Protein AF-A0A9P9M0X3-F1 (afdb_monomer_lite)

Secondary structure (DSSP, 8-state):
--EEEE-TT-SS-HHHHHHHHHTS-HHHHTT--EEEEE-SSSEEEEETTEEEEESS---HHHHHHHHHHHHHHHTTSS-GGGSHHHHHHHHH-S--SSTTGGG-HHHHHHHHHHHHHHHHHSTTTTHHHHGGGGGGGHHHHHHHHHHHGGGTSSS-----EEPPPP----S-S-S--PPPPPPSS-TTSTTEE--S-----S----S-----HHHHHHHHHHHHHHHHHHHHHHHHHHHHHTT-

Structure (mmCIF, N/CA/C/O backbone):
data_AF-A0A9P9M0X3-F1
#
_entry.id   AF-A0A9P9M0X3-F1
#
loop_
_atom_site.group_PDB
_atom_site.id
_atom_site.type_symbol
_atom_site.label_atom_id
_atom_site.label_alt_id
_atom_site.label_comp_id
_atom_site.label_asym_id
_atom_site.label_entity_id
_atom_site.label_seq_id
_atom_site.pdbx_PDB_ins_code
_atom_site.Cartn_x
_atom_site.Cartn_y
_atom_site.Cartn_z
_atom_site.occupancy
_atom_site.B_iso_or_equiv
_atom_site.auth_seq_id
_atom_site.auth_comp_id
_atom_site.auth_asym_id
_atom_site.auth_atom_id
_atom_site.pdbx_PDB_model_num
ATOM 1 N N . PRO A 1 1 ? 17.448 0.201 -6.765 1.00 71.88 1 PRO A N 1
ATOM 2 C CA . PRO A 1 1 ? 16.642 1.143 -7.593 1.00 71.88 1 PRO A CA 1
ATOM 3 C C . PRO A 1 1 ? 15.335 0.453 -8.015 1.00 71.88 1 PRO A C 1
ATOM 5 O O . PRO A 1 1 ? 15.366 -0.763 -8.170 1.00 71.88 1 PRO A O 1
ATOM 8 N N . TRP A 1 2 ? 14.209 1.174 -8.145 1.00 84.94 2 TRP A N 1
ATOM 9 C CA . TRP A 1 2 ? 12.942 0.615 -8.661 1.00 84.94 2 TRP A CA 1
ATOM 10 C C . TRP A 1 2 ? 12.775 0.880 -10.149 1.00 84.94 2 TRP A C 1
ATOM 12 O O . TRP A 1 2 ? 13.168 1.935 -10.646 1.00 84.94 2 TRP A O 1
ATOM 22 N N . SER A 1 3 ? 12.162 -0.087 -10.821 1.00 85.25 3 SER A N 1
ATOM 23 C CA . SER A 1 3 ? 11.886 -0.045 -12.247 1.00 85.25 3 SER A CA 1
ATOM 24 C C . SER A 1 3 ? 10.446 0.420 -12.473 1.00 85.25 3 SER A C 1
ATOM 26 O O . SER A 1 3 ? 9.491 -0.139 -11.935 1.00 85.25 3 SER A O 1
ATOM 28 N N . PHE A 1 4 ? 10.303 1.483 -13.264 1.00 85.56 4 PHE A N 1
ATOM 29 C CA . PHE A 1 4 ? 9.017 2.069 -13.630 1.00 85.56 4 PHE A CA 1
ATOM 30 C C . PHE A 1 4 ? 8.804 1.916 -15.131 1.00 85.56 4 PHE A C 1
ATOM 32 O O . PHE A 1 4 ? 9.678 2.273 -15.924 1.00 85.56 4 PHE A O 1
ATOM 39 N N . CYS A 1 5 ? 7.629 1.437 -15.527 1.00 86.94 5 CYS A N 1
ATOM 40 C CA . CYS A 1 5 ? 7.235 1.341 -16.927 1.00 86.94 5 CYS A CA 1
ATOM 41 C C . CYS A 1 5 ? 6.053 2.268 -17.184 1.00 86.94 5 CYS A C 1
ATOM 43 O O . CYS A 1 5 ? 4.984 2.108 -16.609 1.00 86.94 5 CYS A O 1
ATOM 45 N N . ARG A 1 6 ? 6.214 3.235 -18.084 1.00 85.00 6 ARG A N 1
ATOM 46 C CA . ARG A 1 6 ? 5.123 4.134 -18.456 1.00 85.00 6 ARG A CA 1
ATOM 47 C C . ARG A 1 6 ? 4.848 4.019 -19.943 1.00 85.00 6 ARG A C 1
ATOM 49 O O . ARG A 1 6 ? 5.700 4.353 -20.766 1.00 85.00 6 ARG A O 1
ATOM 56 N N . HIS A 1 7 ? 3.637 3.609 -20.295 1.00 85.44 7 HIS A N 1
ATOM 57 C CA . HIS A 1 7 ? 3.171 3.715 -21.667 1.00 85.44 7 HIS A CA 1
ATOM 58 C C . HIS A 1 7 ? 3.102 5.193 -22.075 1.00 85.44 7 HIS A C 1
ATOM 60 O O . HIS A 1 7 ? 2.639 6.038 -21.311 1.00 85.44 7 HIS A O 1
ATOM 66 N N . ARG A 1 8 ? 3.514 5.524 -23.305 1.00 81.06 8 ARG A N 1
ATOM 67 C CA . ARG A 1 8 ? 3.570 6.917 -23.796 1.00 81.06 8 ARG A CA 1
ATOM 68 C C . ARG A 1 8 ? 2.261 7.699 -23.600 1.00 81.06 8 ARG A C 1
ATOM 70 O O . ARG A 1 8 ? 2.307 8.868 -23.227 1.00 81.06 8 ARG A O 1
ATOM 77 N N . ASN A 1 9 ? 1.128 7.013 -23.770 1.00 82.31 9 ASN A N 1
ATOM 78 C CA . ASN A 1 9 ? -0.229 7.558 -23.649 1.00 82.31 9 ASN A CA 1
ATOM 79 C C . ASN A 1 9 ? -0.850 7.375 -22.250 1.00 82.31 9 ASN A C 1
ATOM 81 O O . ASN A 1 9 ? -2.043 7.607 -22.094 1.00 82.31 9 ASN A O 1
ATOM 85 N N . ALA A 1 10 ? -0.105 6.894 -21.251 1.00 83.94 10 ALA A N 1
ATOM 86 C CA . ALA A 1 10 ? -0.636 6.781 -19.896 1.00 83.94 10 ALA A CA 1
ATOM 87 C C . ALA A 1 10 ? -0.957 8.185 -19.339 1.00 83.94 10 ALA A C 1
ATOM 89 O O . ALA A 1 10 ? -0.083 9.058 -19.412 1.00 83.94 10 ALA A O 1
ATOM 90 N N . PRO A 1 11 ? -2.159 8.416 -18.777 1.00 86.69 11 PRO A N 1
ATOM 91 C CA . PRO A 1 11 ? -2.526 9.721 -18.222 1.00 86.69 11 PRO A CA 1
ATOM 92 C C . PRO A 1 11 ? -1.639 10.154 -17.050 1.00 86.69 11 PRO A C 1
ATOM 94 O O . PRO A 1 11 ? -1.294 11.326 -16.932 1.00 86.69 11 PRO A O 1
ATOM 97 N N . ILE A 1 12 ? -1.209 9.205 -16.213 1.00 83.75 12 ILE A N 1
ATOM 98 C CA . ILE A 1 12 ? -0.293 9.476 -15.100 1.00 83.75 12 ILE A CA 1
ATOM 99 C C . ILE A 1 12 ? 1.100 9.788 -15.660 1.00 83.75 12 ILE A C 1
ATOM 101 O O . ILE A 1 12 ? 1.655 9.033 -16.466 1.00 83.75 12 ILE A O 1
ATOM 105 N N . SER A 1 13 ? 1.681 10.913 -15.240 1.00 83.12 13 SER A N 1
ATOM 106 C CA . SER A 1 13 ? 3.019 11.329 -15.665 1.00 83.12 13 SER A CA 1
ATOM 107 C C . SER A 1 13 ? 4.117 10.517 -14.965 1.00 83.12 13 SER A C 1
ATOM 109 O O . SER A 1 13 ? 3.923 10.013 -13.861 1.00 83.12 13 SER A O 1
ATOM 111 N N . GLN A 1 14 ? 5.308 10.434 -15.568 1.00 81.19 14 GLN A N 1
ATOM 112 C CA . GLN A 1 14 ? 6.465 9.813 -14.911 1.00 81.19 14 GLN A CA 1
ATOM 113 C C . GLN A 1 14 ? 6.797 10.506 -13.580 1.00 81.19 14 GLN A C 1
ATOM 115 O O . GLN A 1 14 ? 7.113 9.832 -12.606 1.00 81.19 14 GLN A O 1
ATOM 120 N N . ALA A 1 15 ? 6.698 11.839 -13.530 1.00 82.56 15 ALA A N 1
ATOM 121 C CA . ALA A 1 15 ? 6.963 12.599 -12.314 1.00 82.56 15 ALA A CA 1
ATOM 122 C C . ALA A 1 15 ? 5.962 12.238 -11.206 1.00 82.56 15 ALA A C 1
ATOM 124 O O . ALA A 1 15 ? 6.368 12.005 -10.076 1.00 82.56 15 ALA A O 1
ATOM 125 N N . SER A 1 16 ? 4.679 12.098 -11.553 1.00 84.19 16 SER A N 1
ATOM 126 C CA . SER A 1 16 ? 3.630 11.667 -10.624 1.00 84.19 16 SER A CA 1
ATOM 127 C C . SER A 1 16 ? 3.873 10.248 -10.113 1.00 84.19 16 SER A C 1
ATOM 129 O O . SER A 1 16 ? 3.756 10.016 -8.919 1.00 84.19 16 SER A O 1
ATOM 131 N N . MET A 1 17 ? 4.262 9.303 -10.979 1.00 85.69 17 MET A N 1
ATOM 132 C CA . MET A 1 17 ? 4.601 7.942 -10.536 1.00 85.69 17 MET A CA 1
ATOM 133 C C . MET A 1 17 ? 5.760 7.947 -9.530 1.00 85.69 17 MET A C 1
ATOM 135 O O . MET A 1 17 ? 5.699 7.243 -8.527 1.00 85.69 17 MET A O 1
ATOM 139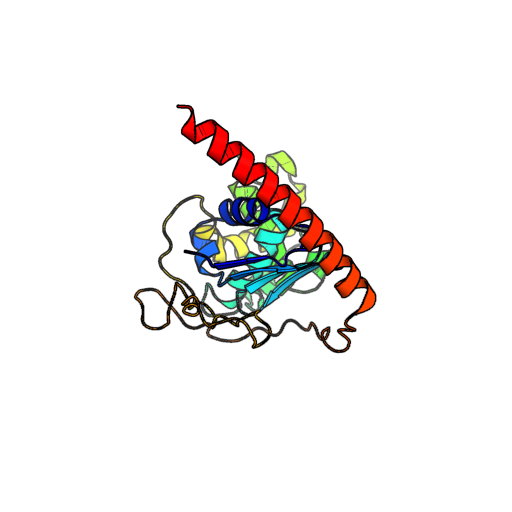 N N . ILE A 1 18 ? 6.803 8.744 -9.794 1.00 83.88 18 ILE A N 1
ATOM 140 C CA . ILE A 1 18 ? 7.971 8.865 -8.912 1.00 83.88 18 ILE A CA 1
ATOM 141 C C . ILE A 1 18 ? 7.596 9.540 -7.591 1.00 83.88 18 ILE A C 1
ATOM 143 O O . ILE A 1 18 ? 8.027 9.066 -6.547 1.00 83.88 18 ILE A O 1
ATOM 147 N N . ASP A 1 19 ? 6.811 10.618 -7.622 1.00 85.75 19 ASP A N 1
ATOM 148 C CA . ASP A 1 19 ? 6.385 11.348 -6.422 1.00 85.75 19 ASP A CA 1
ATOM 149 C C . ASP A 1 19 ? 5.487 10.482 -5.531 1.00 85.75 19 ASP A C 1
ATOM 151 O O . ASP A 1 19 ? 5.777 10.298 -4.351 1.00 85.75 19 ASP A O 1
ATOM 155 N N . LEU A 1 20 ? 4.445 9.875 -6.103 1.00 87.06 20 LEU A N 1
ATOM 156 C CA . LEU A 1 20 ? 3.488 9.052 -5.361 1.00 87.06 20 LEU A CA 1
ATOM 157 C C . LEU A 1 20 ? 4.155 7.820 -4.756 1.00 87.06 20 LEU A C 1
ATOM 159 O O . LEU A 1 20 ? 4.039 7.586 -3.557 1.00 87.06 20 LEU A O 1
ATOM 163 N N . PHE A 1 21 ? 4.927 7.078 -5.554 1.00 89.88 21 PHE A N 1
ATOM 164 C CA . PHE A 1 21 ? 5.698 5.960 -5.025 1.00 89.88 21 PHE A CA 1
ATOM 165 C C . PHE A 1 21 ? 6.772 6.442 -4.043 1.00 89.88 21 PHE A C 1
ATOM 167 O O . PHE A 1 21 ? 7.061 5.780 -3.058 1.00 89.88 21 PHE A O 1
ATOM 174 N N . GLY A 1 22 ? 7.369 7.609 -4.279 1.00 88.38 22 GLY A N 1
ATOM 175 C CA . GLY A 1 22 ? 8.385 8.217 -3.423 1.00 88.38 22 GLY A CA 1
ATOM 176 C C . GLY A 1 22 ? 7.910 8.495 -1.998 1.00 88.38 22 GLY A C 1
ATOM 177 O O . GLY A 1 22 ? 8.714 8.374 -1.072 1.00 88.38 22 GLY A O 1
ATOM 178 N N . ARG A 1 23 ? 6.621 8.817 -1.841 1.00 87.94 23 ARG A N 1
ATOM 179 C CA . ARG A 1 23 ? 5.951 9.096 -0.560 1.00 87.94 23 ARG A CA 1
ATOM 180 C C . ARG A 1 23 ? 5.625 7.844 0.253 1.00 87.94 23 ARG A C 1
ATOM 182 O O . ARG A 1 23 ? 5.368 7.965 1.444 1.00 87.94 23 ARG A O 1
ATOM 189 N N . MET A 1 24 ? 5.666 6.666 -0.365 1.00 89.56 24 MET A N 1
ATOM 190 C CA . MET A 1 24 ? 5.447 5.400 0.330 1.00 89.56 24 MET A CA 1
ATOM 191 C C . MET A 1 24 ? 6.601 5.093 1.304 1.00 89.56 24 MET A C 1
ATOM 193 O O . MET A 1 24 ? 7.773 5.336 0.965 1.00 89.56 24 MET A O 1
ATOM 197 N N . PRO A 1 25 ? 6.322 4.494 2.475 1.00 92.31 25 PRO A N 1
ATOM 198 C CA . PRO A 1 25 ? 7.355 4.048 3.407 1.00 92.31 25 PRO A CA 1
ATOM 199 C C . PRO A 1 25 ? 8.410 3.160 2.726 1.00 92.31 25 PRO A C 1
ATOM 201 O O . PRO A 1 25 ? 8.103 2.310 1.885 1.00 92.31 25 PRO A O 1
ATOM 204 N N . VAL A 1 26 ? 9.697 3.359 3.043 1.00 91.31 26 VAL A N 1
ATOM 205 C CA . VAL A 1 26 ? 10.804 2.619 2.391 1.00 91.31 26 VAL A CA 1
ATOM 206 C C . VAL A 1 26 ? 10.661 1.110 2.611 1.00 91.31 26 VAL A C 1
ATOM 208 O O . VAL A 1 26 ? 10.918 0.322 1.695 1.00 91.31 26 VAL A O 1
ATOM 211 N N . HIS A 1 27 ? 10.225 0.719 3.809 1.00 93.06 27 HIS A N 1
ATOM 212 C CA . HIS A 1 27 ? 10.059 -0.675 4.208 1.00 93.06 27 HIS A CA 1
ATOM 213 C C . HIS A 1 27 ? 8.869 -1.369 3.539 1.00 93.06 27 HIS A C 1
ATOM 215 O O . HIS A 1 27 ? 8.871 -2.597 3.443 1.00 93.06 27 HIS A O 1
ATOM 221 N N . GLU A 1 28 ? 7.906 -0.620 3.004 1.00 94.25 28 GLU A N 1
ATOM 222 C CA . GLU A 1 28 ? 6.833 -1.186 2.187 1.00 94.25 28 GLU A CA 1
ATOM 223 C C . GLU A 1 28 ? 7.252 -1.319 0.724 1.00 94.25 28 GLU A C 1
ATOM 225 O O . GLU A 1 28 ? 7.069 -2.364 0.098 1.00 94.25 28 GLU A O 1
ATOM 230 N N . ARG A 1 29 ? 7.932 -0.303 0.182 1.00 93.06 29 ARG A N 1
ATOM 231 C CA . ARG A 1 29 ? 8.361 -0.282 -1.227 1.00 93.06 29 ARG A CA 1
ATOM 232 C C . ARG A 1 29 ? 9.236 -1.461 -1.643 1.00 93.06 29 ARG A C 1
ATOM 234 O O . ARG A 1 29 ? 9.259 -1.828 -2.816 1.00 93.06 29 ARG A O 1
ATOM 241 N N . GLN A 1 30 ? 9.994 -2.046 -0.721 1.00 93.25 30 GLN A N 1
ATOM 242 C CA . GLN A 1 30 ? 10.834 -3.226 -0.984 1.00 93.25 30 GLN A CA 1
ATOM 243 C C . GLN A 1 30 ? 10.045 -4.504 -1.327 1.00 93.25 30 GLN A C 1
ATOM 245 O O . GLN A 1 30 ? 10.633 -5.483 -1.804 1.00 93.25 30 GLN A O 1
ATOM 250 N N . TRP A 1 31 ? 8.731 -4.488 -1.106 1.00 94.31 31 TRP A N 1
ATOM 251 C CA . TRP A 1 31 ? 7.803 -5.546 -1.499 1.00 94.31 31 TRP A CA 1
ATOM 252 C C . TRP A 1 31 ? 7.200 -5.322 -2.885 1.00 94.31 31 TRP A C 1
ATOM 254 O O . TRP A 1 31 ? 6.469 -6.183 -3.359 1.00 94.31 31 TRP A O 1
ATOM 264 N N . ILE A 1 32 ? 7.561 -4.230 -3.566 1.00 94.75 32 ILE A N 1
ATOM 265 C CA . ILE A 1 32 ? 7.141 -3.924 -4.935 1.00 94.75 32 ILE A CA 1
ATOM 266 C C . ILE A 1 32 ? 8.289 -4.184 -5.908 1.00 94.75 32 ILE A C 1
ATOM 268 O O . ILE A 1 32 ? 9.417 -3.713 -5.721 1.00 94.75 32 ILE A O 1
ATOM 272 N N . GLN A 1 33 ? 7.995 -4.950 -6.957 1.00 92.81 33 GLN A N 1
ATOM 273 C CA . GLN A 1 33 ? 8.924 -5.258 -8.038 1.00 92.81 33 GLN A CA 1
ATOM 274 C C . GLN A 1 33 ? 8.953 -4.090 -9.028 1.00 92.81 33 GLN A C 1
ATOM 276 O O . GLN A 1 33 ? 9.992 -3.450 -9.199 1.00 92.81 33 GLN A O 1
ATOM 281 N N . HIS A 1 34 ? 7.791 -3.773 -9.607 1.00 90.44 34 HIS A N 1
ATOM 282 C CA . HIS A 1 34 ? 7.633 -2.763 -10.652 1.00 90.44 34 HIS A CA 1
ATOM 283 C C . HIS A 1 34 ? 6.382 -1.920 -10.442 1.00 90.44 34 HIS A C 1
ATOM 285 O O . HIS A 1 34 ? 5.399 -2.378 -9.863 1.00 90.44 34 HIS A O 1
ATOM 291 N N . VAL A 1 35 ? 6.402 -0.709 -10.996 1.00 92.62 35 VAL A N 1
ATOM 292 C CA . VAL A 1 35 ? 5.206 0.130 -11.131 1.00 92.62 35 VAL A CA 1
ATOM 293 C C . VAL A 1 35 ? 4.985 0.443 -12.604 1.00 92.62 35 VAL A C 1
ATOM 295 O O . VAL A 1 35 ? 5.879 0.954 -13.286 1.00 92.62 35 VAL A O 1
ATOM 298 N N . ILE A 1 36 ? 3.792 0.140 -13.101 1.00 91.94 36 ILE A N 1
ATOM 299 C CA . ILE A 1 36 ? 3.421 0.262 -14.506 1.00 91.94 36 ILE A CA 1
ATOM 300 C C . ILE A 1 36 ? 2.255 1.241 -14.646 1.00 91.94 36 ILE A C 1
ATOM 302 O O . ILE A 1 36 ? 1.304 1.183 -13.880 1.00 91.94 36 ILE A O 1
ATOM 306 N N . ALA A 1 37 ? 2.301 2.127 -15.640 1.00 89.44 37 ALA A N 1
ATOM 307 C CA . ALA A 1 37 ? 1.169 2.970 -16.016 1.00 89.44 37 ALA A CA 1
ATOM 308 C C . ALA A 1 37 ? 0.802 2.774 -17.492 1.00 89.44 37 ALA A C 1
ATOM 310 O O . ALA A 1 37 ? 1.659 2.892 -18.377 1.00 89.44 37 ALA A O 1
ATOM 311 N N . ILE A 1 38 ? -0.478 2.516 -17.763 1.00 89.56 38 ILE A N 1
ATOM 312 C CA . ILE A 1 38 ? -1.041 2.244 -19.092 1.00 89.56 38 ILE A CA 1
ATOM 313 C C . ILE A 1 38 ? -2.311 3.077 -19.360 1.00 89.56 38 ILE A C 1
ATOM 315 O O . ILE A 1 38 ? -2.996 3.501 -18.428 1.00 89.56 38 ILE A O 1
ATOM 319 N N . PRO A 1 39 ? -2.650 3.364 -20.632 1.00 87.12 39 PRO A N 1
ATOM 320 C CA . PRO A 1 39 ? -3.913 4.015 -20.973 1.00 87.12 39 PRO A CA 1
ATOM 321 C C . PRO A 1 39 ? -5.111 3.073 -20.775 1.00 87.12 39 PRO A C 1
ATOM 323 O O . PRO A 1 39 ? -4.989 1.853 -20.895 1.00 87.12 39 PRO A O 1
ATOM 326 N N . GLY A 1 40 ? -6.290 3.651 -20.548 1.00 87.69 40 GLY A N 1
ATOM 327 C CA . GLY A 1 40 ? -7.562 2.933 -20.516 1.00 87.69 40 GLY A CA 1
ATOM 328 C C . GLY A 1 40 ? -8.526 3.482 -19.470 1.00 87.69 40 GLY A C 1
ATOM 329 O O . GLY A 1 40 ? -8.322 4.585 -18.968 1.00 87.69 40 GLY A O 1
ATOM 330 N N . ALA A 1 41 ? -9.575 2.712 -19.166 1.00 88.12 41 ALA A N 1
ATOM 331 C CA . ALA A 1 41 ? -10.505 3.053 -18.095 1.00 88.12 41 ALA A CA 1
ATOM 332 C C . ALA A 1 41 ? -9.801 3.031 -16.733 1.00 88.12 41 ALA A C 1
ATOM 334 O O . ALA A 1 41 ? -8.847 2.280 -16.537 1.00 88.12 41 ALA A O 1
ATOM 335 N N . ASN A 1 42 ? -10.301 3.867 -15.831 1.00 90.25 42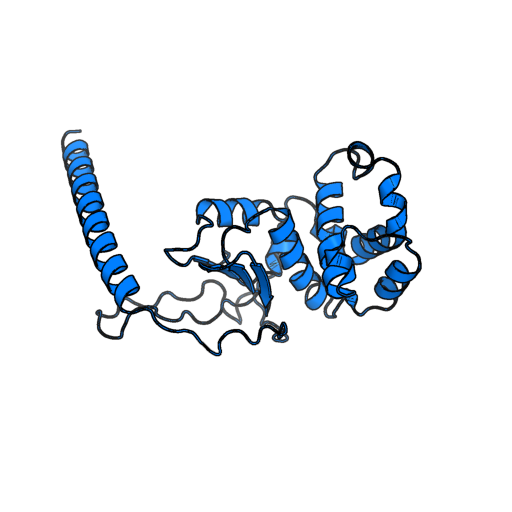 ASN A N 1
ATOM 336 C CA . ASN A 1 42 ? -9.761 4.074 -14.498 1.00 90.25 42 ASN A CA 1
ATOM 337 C C . ASN A 1 42 ? -9.822 2.784 -13.669 1.00 90.25 42 ASN A C 1
ATOM 339 O O . ASN A 1 42 ? -10.904 2.378 -13.256 1.00 90.25 42 ASN A O 1
ATOM 343 N N . SER A 1 43 ? -8.668 2.159 -13.441 1.00 90.19 43 SER A N 1
ATOM 344 C CA . SER A 1 43 ? -8.514 0.997 -12.561 1.00 90.19 43 SER A CA 1
ATOM 345 C C . SER A 1 43 ? -7.056 0.835 -12.132 1.00 90.19 43 SER A C 1
ATOM 347 O O . SER A 1 43 ? -6.140 1.210 -12.868 1.00 90.19 43 SER A O 1
ATOM 349 N N . ALA A 1 44 ? -6.829 0.261 -10.961 1.00 91.75 44 ALA A N 1
ATOM 350 C CA . ALA A 1 44 ? -5.516 -0.187 -10.524 1.00 91.75 44 ALA A CA 1
ATOM 351 C C . ALA A 1 44 ? -5.615 -1.640 -10.059 1.00 91.75 44 ALA A C 1
ATOM 353 O O . ALA A 1 44 ? -6.716 -2.121 -9.801 1.00 91.75 44 ALA A O 1
ATOM 354 N N . TYR A 1 45 ? -4.488 -2.342 -10.094 1.00 91.62 45 TYR A N 1
ATOM 355 C CA . TYR A 1 45 ? -4.369 -3.677 -9.527 1.00 91.62 45 TYR A CA 1
ATOM 356 C C . TYR A 1 45 ? -2.906 -4.001 -9.221 1.00 91.62 45 TYR A C 1
ATOM 358 O O . TYR A 1 45 ? -1.975 -3.456 -9.835 1.00 91.62 45 TYR A O 1
ATOM 366 N N . MET A 1 46 ? -2.713 -4.965 -8.328 1.00 92.62 46 MET A N 1
ATOM 367 C CA . MET A 1 46 ? -1.428 -5.570 -8.016 1.00 92.62 46 MET A CA 1
ATOM 368 C C . MET A 1 46 ? -1.430 -7.029 -8.469 1.00 92.62 46 MET A C 1
ATOM 370 O O . MET A 1 46 ? -2.268 -7.824 -8.055 1.00 92.62 46 MET A O 1
ATOM 374 N N . GLY A 1 47 ? -0.462 -7.399 -9.307 1.00 87.25 47 GLY A N 1
ATOM 375 C CA . GLY A 1 47 ? -0.213 -8.789 -9.686 1.00 87.25 47 GLY A CA 1
ATOM 376 C C . GLY A 1 47 ? 1.267 -9.116 -9.559 1.00 87.25 47 GLY A C 1
ATOM 377 O O . GLY A 1 47 ? 2.101 -8.400 -10.104 1.00 87.25 47 GLY A O 1
ATOM 378 N N . SER A 1 48 ? 1.619 -10.186 -8.846 1.00 87.56 48 SER A N 1
ATOM 379 C CA . SER A 1 48 ? 3.018 -10.625 -8.680 1.00 87.56 48 SER A CA 1
ATOM 380 C C . SER A 1 48 ? 3.964 -9.508 -8.204 1.00 87.56 48 SER A C 1
ATOM 382 O O . SER A 1 48 ? 5.036 -9.311 -8.771 1.00 87.56 48 SER A O 1
ATOM 384 N N . ALA A 1 49 ? 3.559 -8.733 -7.192 1.00 91.69 49 ALA A N 1
ATOM 385 C CA . ALA A 1 49 ? 4.288 -7.555 -6.697 1.00 91.69 49 ALA A CA 1
ATOM 386 C C . ALA A 1 49 ? 4.510 -6.434 -7.739 1.00 91.69 49 ALA A C 1
ATOM 388 O O . ALA A 1 49 ? 5.332 -5.538 -7.527 1.00 91.69 49 ALA A O 1
ATOM 389 N N . ILE A 1 50 ? 3.792 -6.460 -8.861 1.00 92.19 50 ILE A N 1
ATOM 390 C CA . ILE A 1 50 ? 3.766 -5.401 -9.867 1.00 92.19 50 ILE A CA 1
ATOM 391 C C . ILE A 1 50 ? 2.482 -4.611 -9.676 1.00 92.19 50 ILE A C 1
ATOM 393 O O . ILE A 1 50 ? 1.392 -5.167 -9.790 1.00 92.19 50 ILE A O 1
ATOM 397 N N . ILE A 1 51 ? 2.614 -3.310 -9.444 1.00 94.19 51 ILE A N 1
ATOM 398 C CA . ILE A 1 51 ? 1.467 -2.404 -9.406 1.00 94.19 51 ILE A CA 1
ATOM 399 C C . ILE A 1 51 ? 1.216 -1.888 -10.817 1.00 94.19 51 ILE A C 1
ATOM 401 O O . ILE A 1 51 ? 2.133 -1.370 -11.463 1.00 94.19 51 ILE A O 1
ATOM 405 N N . VAL A 1 52 ? -0.021 -1.986 -11.290 1.00 93.12 52 VAL A N 1
ATOM 406 C CA . VAL A 1 52 ? -0.439 -1.475 -12.594 1.00 93.12 52 VAL A CA 1
ATOM 407 C C . VAL A 1 52 ? -1.534 -0.437 -12.410 1.00 93.12 52 VAL A C 1
ATOM 409 O O . VAL A 1 52 ? -2.599 -0.720 -11.882 1.00 93.12 52 VAL A O 1
ATOM 412 N N . PHE A 1 53 ? -1.289 0.764 -12.922 1.00 92.38 53 PHE A N 1
ATOM 413 C CA . PHE A 1 53 ? -2.275 1.829 -13.022 1.00 92.38 53 PHE A CA 1
ATOM 414 C C . PHE A 1 53 ? -2.786 1.945 -14.451 1.00 92.38 53 PHE A C 1
ATOM 416 O O . PHE A 1 53 ? -2.006 2.107 -15.398 1.00 92.38 53 PHE A O 1
ATOM 423 N N . ARG A 1 54 ? -4.105 1.942 -14.609 1.00 91.62 54 ARG A N 1
ATOM 424 C CA . ARG A 1 54 ? -4.794 2.172 -15.873 1.00 91.62 54 ARG A CA 1
ATOM 425 C C . ARG A 1 54 ? -5.647 3.431 -15.779 1.00 91.62 54 ARG A C 1
ATOM 427 O O . ARG A 1 54 ? -6.403 3.628 -14.833 1.00 91.62 54 ARG A O 1
ATOM 434 N N . GLY A 1 55 ? -5.513 4.308 -16.769 1.00 88.94 55 GLY A N 1
ATOM 435 C CA . GLY A 1 55 ? -6.230 5.584 -16.761 1.00 88.94 55 GLY A CA 1
ATOM 436 C C . GLY A 1 55 ? -5.639 6.590 -15.765 1.00 88.94 55 GLY A C 1
ATOM 437 O O . GLY A 1 55 ? -4.422 6.654 -15.586 1.00 88.94 55 GLY A O 1
ATOM 438 N N . SER A 1 56 ? -6.489 7.418 -15.157 1.00 87.19 56 SER A N 1
ATOM 439 C CA . SER A 1 56 ? -6.104 8.538 -14.283 1.00 87.19 56 SER A CA 1
ATOM 440 C C . SER A 1 56 ? -6.425 8.266 -12.807 1.00 87.19 56 SER A C 1
ATOM 442 O O . SER A 1 56 ? -7.151 9.028 -12.175 1.00 87.19 56 SER A O 1
ATOM 444 N N . VAL A 1 57 ? -5.877 7.178 -12.257 1.00 83.94 57 VAL A N 1
ATOM 445 C CA . VAL A 1 57 ? -6.149 6.695 -10.881 1.00 83.94 57 VAL A CA 1
ATOM 446 C C . VAL A 1 57 ? -4.942 6.767 -9.937 1.00 83.94 57 VAL A C 1
ATOM 448 O O . VAL A 1 57 ? -4.916 6.134 -8.890 1.00 83.94 57 VAL A O 1
ATOM 451 N N . GLY A 1 58 ? -3.915 7.538 -10.299 1.00 77.88 58 GLY A N 1
ATOM 452 C CA . GLY A 1 58 ? -2.702 7.687 -9.494 1.00 77.88 58 GLY A CA 1
ATOM 453 C C . GLY A 1 58 ? -2.899 8.640 -8.319 1.00 77.88 58 GLY A C 1
ATOM 454 O O . GLY A 1 58 ? -2.509 9.801 -8.416 1.00 77.88 58 GLY A O 1
ATOM 455 N N . THR A 1 59 ? -3.476 8.163 -7.219 1.00 87.69 59 THR A N 1
ATOM 456 C CA . THR A 1 59 ? -3.531 8.884 -5.935 1.00 87.69 59 THR A CA 1
ATOM 457 C C . THR A 1 59 ? -2.668 8.175 -4.885 1.00 87.69 59 THR A C 1
ATOM 459 O O . THR A 1 59 ? -2.381 6.985 -5.040 1.00 87.69 59 THR A O 1
ATOM 462 N N . PRO A 1 60 ? -2.259 8.856 -3.794 1.00 88.62 60 PRO A N 1
ATOM 463 C CA . PRO A 1 60 ? -1.540 8.200 -2.700 1.00 88.62 60 PRO A CA 1
ATOM 464 C C . PRO A 1 60 ? -2.318 7.026 -2.092 1.00 88.62 60 PRO A C 1
ATOM 466 O O . PRO A 1 60 ? -1.724 5.995 -1.803 1.00 88.62 60 PRO A O 1
ATOM 469 N N . SER A 1 61 ? -3.644 7.156 -1.956 1.00 92.38 61 SER A N 1
ATOM 470 C CA . SER A 1 61 ? -4.498 6.096 -1.411 1.00 92.38 61 SER A CA 1
ATOM 471 C C . SER A 1 61 ? -4.508 4.849 -2.289 1.00 92.38 61 SER A C 1
ATOM 473 O O . SER A 1 61 ? -4.324 3.758 -1.769 1.00 92.38 61 SER A O 1
ATOM 475 N N . VAL A 1 62 ? -4.636 4.994 -3.613 1.00 93.50 62 VAL A N 1
ATOM 476 C CA . VAL A 1 62 ? -4.596 3.842 -4.527 1.00 93.50 62 VAL A CA 1
ATOM 477 C C . VAL A 1 62 ? -3.203 3.207 -4.515 1.00 93.50 62 VAL A C 1
ATOM 479 O O . VAL A 1 62 ? -3.086 1.993 -4.460 1.00 93.50 62 VAL A O 1
ATOM 482 N N . PHE A 1 63 ? -2.124 3.997 -4.476 1.00 92.56 63 PHE A N 1
ATOM 483 C CA . PHE A 1 63 ? -0.773 3.442 -4.318 1.00 92.56 63 PHE A CA 1
ATOM 484 C C . PHE A 1 63 ? -0.614 2.620 -3.035 1.00 92.56 63 PHE A C 1
ATOM 486 O O . PHE A 1 63 ? -0.024 1.537 -3.080 1.00 92.56 63 PHE A O 1
ATOM 493 N N . GLN A 1 64 ? -1.132 3.122 -1.912 1.00 95.38 64 GLN A N 1
ATOM 494 C CA . GLN A 1 64 ? -1.095 2.396 -0.647 1.00 95.38 64 GLN A CA 1
ATOM 495 C C . GLN A 1 64 ? -1.953 1.138 -0.692 1.00 95.38 64 GLN A C 1
ATOM 497 O O . GLN A 1 64 ? -1.497 0.103 -0.225 1.00 95.38 64 GLN A O 1
ATOM 502 N N . HIS A 1 65 ? -3.136 1.207 -1.296 1.00 97.00 65 HIS A N 1
ATOM 503 C CA . HIS A 1 65 ? -4.022 0.064 -1.476 1.00 97.00 65 HIS A CA 1
ATOM 504 C C . HIS A 1 65 ? -3.316 -1.072 -2.237 1.00 97.00 65 HIS A C 1
ATOM 506 O O . HIS A 1 65 ? -3.151 -2.174 -1.715 1.00 97.00 65 HIS A O 1
ATOM 512 N N . GLU A 1 66 ? -2.763 -0.776 -3.418 1.00 96.19 66 GLU A N 1
ATOM 513 C CA . GLU A 1 66 ? -2.055 -1.781 -4.224 1.00 96.19 66 GLU A CA 1
ATOM 514 C C . GLU A 1 66 ? -0.777 -2.296 -3.544 1.00 96.19 66 GLU A C 1
ATOM 516 O O . GLU A 1 66 ? -0.393 -3.460 -3.690 1.00 96.19 66 GLU A O 1
ATOM 521 N N . THR A 1 67 ? -0.109 -1.440 -2.765 1.00 95.38 67 THR A N 1
ATOM 522 C CA . THR A 1 67 ? 1.026 -1.859 -1.932 1.00 95.38 67 THR A CA 1
ATOM 523 C C . THR A 1 67 ? 0.571 -2.777 -0.797 1.00 95.38 67 THR A C 1
ATOM 525 O O . THR A 1 67 ? 1.247 -3.764 -0.510 1.00 95.38 67 THR A O 1
ATOM 528 N N . GLY A 1 68 ? -0.595 -2.505 -0.209 1.00 95.88 68 GLY A N 1
ATOM 529 C CA . GLY A 1 68 ? -1.250 -3.309 0.817 1.00 95.88 68 GLY A CA 1
ATOM 530 C C . GLY A 1 68 ? -1.443 -4.754 0.376 1.00 95.88 68 GLY A C 1
ATOM 531 O O . GLY A 1 68 ? -1.078 -5.659 1.123 1.00 95.88 68 GLY A O 1
ATOM 532 N N . HIS A 1 69 ? -1.874 -4.990 -0.867 1.00 96.25 69 HIS A N 1
ATOM 533 C CA . HIS A 1 69 ? -1.927 -6.349 -1.411 1.00 96.25 69 HIS A CA 1
ATOM 534 C C . HIS A 1 69 ? -0.545 -7.020 -1.446 1.00 96.25 69 HIS A C 1
ATOM 536 O O . HIS A 1 69 ? -0.400 -8.173 -1.048 1.00 96.25 69 HIS A O 1
ATOM 542 N N . ALA A 1 70 ? 0.508 -6.336 -1.901 1.00 95.06 70 ALA A N 1
ATOM 543 C CA . ALA A 1 70 ? 1.840 -6.948 -1.938 1.00 95.06 70 ALA A CA 1
ATOM 544 C C . ALA A 1 70 ? 2.349 -7.299 -0.526 1.00 95.06 70 ALA A C 1
ATOM 546 O O . ALA A 1 70 ? 2.977 -8.342 -0.324 1.00 95.06 70 ALA A O 1
ATOM 547 N N . LEU A 1 71 ? 2.063 -6.449 0.460 1.00 95.06 71 LEU A N 1
ATOM 548 C CA . LEU A 1 71 ? 2.399 -6.701 1.860 1.00 95.06 71 LEU A CA 1
ATOM 549 C C . LEU A 1 71 ? 1.603 -7.871 2.430 1.00 95.06 71 LEU A C 1
ATOM 551 O O . LEU A 1 71 ? 2.187 -8.711 3.115 1.00 95.06 71 LEU A O 1
ATOM 555 N N . ASP A 1 72 ? 0.310 -7.938 2.117 1.00 95.56 72 ASP A N 1
ATOM 556 C CA . ASP A 1 72 ? -0.577 -9.029 2.503 1.00 95.56 72 ASP A CA 1
ATOM 557 C C . ASP A 1 72 ? 0.008 -10.383 2.095 1.00 95.56 72 ASP A C 1
ATOM 559 O O . ASP A 1 72 ? 0.198 -11.251 2.945 1.00 95.56 72 ASP A O 1
ATOM 563 N N . PHE A 1 73 ? 0.365 -10.533 0.817 1.00 92.94 73 PHE A N 1
ATOM 564 C CA . PHE A 1 73 ? 0.837 -11.803 0.266 1.00 92.94 73 PHE A CA 1
ATOM 565 C C . PHE A 1 73 ? 2.272 -12.162 0.649 1.00 92.94 73 PHE A C 1
ATOM 567 O O . PHE A 1 73 ? 2.590 -13.348 0.770 1.00 92.94 73 PHE A O 1
ATOM 574 N N . TYR A 1 74 ? 3.162 -11.174 0.776 1.00 92.94 74 TYR A N 1
ATOM 575 C CA . TYR A 1 74 ? 4.597 -11.454 0.784 1.00 92.94 74 TYR A CA 1
ATOM 576 C C . TYR A 1 74 ? 5.319 -11.085 2.075 1.00 92.94 74 TYR A C 1
ATOM 578 O O . TYR A 1 74 ? 6.301 -11.759 2.398 1.00 92.94 74 TYR A O 1
ATOM 586 N N . LYS A 1 75 ? 4.881 -10.055 2.815 1.00 93.06 75 LYS A N 1
ATOM 587 C CA . LYS A 1 75 ? 5.682 -9.507 3.925 1.00 93.06 75 LYS A CA 1
ATOM 588 C C . LYS A 1 75 ? 5.934 -10.528 5.025 1.00 93.06 75 LYS A C 1
ATOM 590 O O . LYS A 1 75 ? 7.069 -10.700 5.464 1.00 93.06 75 LYS A O 1
ATOM 595 N N . ASN A 1 76 ? 4.874 -11.218 5.425 1.00 91.75 76 ASN A N 1
ATOM 596 C CA . ASN A 1 76 ? 4.889 -12.119 6.573 1.00 91.75 76 ASN A CA 1
ATOM 597 C C . ASN A 1 76 ? 5.166 -13.583 6.180 1.00 91.75 76 ASN A C 1
ATOM 599 O O . ASN A 1 76 ? 5.131 -14.470 7.026 1.00 91.75 76 ASN A O 1
ATOM 603 N N . GLY A 1 77 ? 5.452 -13.854 4.899 1.00 89.06 77 GLY A N 1
ATOM 604 C CA . GLY A 1 77 ? 5.655 -15.214 4.381 1.00 89.06 77 GLY A CA 1
ATOM 605 C C . GLY A 1 77 ? 4.367 -16.033 4.220 1.00 89.06 77 GLY A C 1
ATOM 606 O O . GLY A 1 77 ? 4.427 -17.208 3.868 1.00 89.06 77 GLY A O 1
ATOM 607 N N . PHE A 1 78 ? 3.211 -15.420 4.460 1.00 88.50 78 PHE A N 1
ATOM 608 C CA . PHE A 1 78 ? 1.871 -15.966 4.263 1.00 88.50 78 PHE A CA 1
ATOM 609 C C . PHE A 1 78 ? 0.910 -14.825 3.917 1.00 88.50 78 PHE A C 1
ATOM 611 O O . PHE A 1 78 ? 1.201 -13.674 4.237 1.00 88.50 78 PHE A O 1
ATOM 618 N N . GLN A 1 79 ? -0.248 -15.157 3.337 1.00 90.38 79 GLN A N 1
ATOM 619 C CA . GLN A 1 79 ? -1.333 -14.198 3.127 1.00 90.38 79 GLN A CA 1
ATOM 620 C C . GLN A 1 79 ? -1.950 -13.802 4.476 1.00 90.38 79 GLN A C 1
ATOM 622 O O . GLN A 1 79 ? -2.571 -14.628 5.151 1.00 90.38 79 GLN A O 1
ATOM 627 N N . THR A 1 80 ? -1.744 -12.554 4.881 1.00 94.88 80 THR A N 1
ATOM 628 C CA . THR A 1 80 ? -2.170 -11.998 6.174 1.00 94.88 80 THR A CA 1
ATOM 629 C C . THR A 1 80 ? -3.696 -11.877 6.270 1.00 94.88 80 THR A C 1
ATOM 631 O O . THR A 1 80 ? -4.279 -12.218 7.295 1.00 94.88 80 THR A O 1
ATOM 634 N N . SER A 1 81 ? -4.366 -11.507 5.184 1.00 91.75 81 SER A N 1
ATOM 635 C CA . SER A 1 81 ? -5.823 -11.389 5.080 1.00 91.75 81 SER A CA 1
ATOM 636 C C . SER A 1 81 ? -6.562 -12.732 5.156 1.00 91.75 81 SER A C 1
ATOM 638 O O . SER A 1 81 ? -7.765 -12.779 5.398 1.00 91.75 81 SER A O 1
ATOM 640 N N . ALA A 1 82 ? -5.854 -13.852 4.994 1.00 91.44 82 ALA A N 1
ATOM 641 C CA . ALA A 1 82 ? -6.408 -15.194 5.173 1.00 91.44 82 ALA A CA 1
ATOM 642 C C . ALA A 1 82 ? -6.254 -15.718 6.614 1.00 91.44 82 ALA A C 1
ATOM 644 O O . ALA A 1 82 ? -6.667 -16.840 6.920 1.00 91.44 82 ALA A O 1
ATOM 645 N N . ARG A 1 83 ? -5.612 -14.949 7.500 1.00 92.56 83 ARG A N 1
ATOM 646 C CA . ARG A 1 83 ? -5.328 -15.359 8.877 1.00 92.56 83 ARG A CA 1
ATOM 647 C C . ARG A 1 83 ? -6.563 -15.247 9.756 1.00 92.56 83 ARG A C 1
ATOM 649 O O . ARG A 1 83 ? -7.390 -14.357 9.576 1.00 92.56 83 ARG A O 1
ATOM 656 N N . TRP A 1 84 ? -6.675 -16.148 10.732 1.00 93.44 84 TRP A N 1
ATOM 657 C CA . TRP A 1 84 ? -7.834 -16.168 11.623 1.00 93.44 84 TRP A CA 1
ATOM 658 C C . TRP A 1 84 ? -7.922 -14.875 12.436 1.00 93.44 84 TRP A C 1
ATOM 660 O O . TRP A 1 84 ? -9.026 -14.384 12.628 1.00 93.44 84 TRP A O 1
ATOM 670 N N . GLU A 1 85 ? -6.781 -14.305 12.833 1.00 95.56 85 GLU A N 1
ATOM 671 C CA . GLU A 1 85 ? -6.685 -13.039 13.561 1.00 95.56 85 GLU A CA 1
ATOM 672 C C . GLU A 1 85 ? -7.351 -11.899 12.775 1.00 95.56 85 GLU A C 1
ATOM 674 O O . GLU A 1 85 ? -8.095 -11.101 13.337 1.00 95.56 85 GLU A O 1
ATOM 679 N N . TRP A 1 86 ? -7.123 -11.856 11.457 1.00 95.88 86 TRP A N 1
ATOM 680 C CA . TRP A 1 86 ? -7.717 -10.860 10.568 1.00 95.88 86 TRP A CA 1
ATOM 681 C C . TRP A 1 86 ? -9.211 -11.094 10.351 1.00 95.88 86 TRP A C 1
ATOM 683 O O . TRP A 1 86 ? -10.030 -10.197 10.533 1.00 95.88 86 TRP A O 1
ATOM 693 N N . LEU A 1 87 ? -9.583 -12.329 10.009 1.00 91.25 87 LEU A N 1
ATOM 694 C CA . LEU A 1 87 ? -10.981 -12.689 9.775 1.00 91.25 87 LEU A CA 1
ATOM 695 C C . LEU A 1 87 ? -11.838 -12.522 11.036 1.00 91.25 87 LEU A C 1
ATOM 697 O O . LEU A 1 87 ? -13.040 -12.293 10.930 1.00 91.25 87 LEU A O 1
ATOM 701 N N . ASP A 1 88 ? -11.248 -12.680 12.220 1.00 92.06 88 ASP A N 1
ATOM 702 C CA . ASP A 1 88 ? -11.916 -12.424 13.491 1.00 92.06 88 ASP A CA 1
ATOM 703 C C . ASP A 1 88 ? -12.098 -10.931 13.761 1.00 92.06 88 ASP A C 1
ATOM 705 O O . ASP A 1 88 ? -13.186 -10.528 14.159 1.00 92.06 88 ASP A O 1
ATOM 709 N N . ALA A 1 89 ? -11.102 -10.103 13.444 1.00 93.25 89 ALA A N 1
ATOM 710 C CA . ALA A 1 89 ? -11.216 -8.651 13.543 1.00 93.25 89 ALA A CA 1
ATOM 711 C C . ALA A 1 89 ? -12.370 -8.091 12.696 1.00 93.25 89 ALA A C 1
ATOM 713 O O . ALA A 1 89 ? -13.175 -7.314 13.205 1.00 93.25 89 ALA A O 1
ATOM 714 N N . ILE A 1 90 ? -12.517 -8.564 11.451 1.00 91.44 90 ILE A N 1
ATOM 715 C CA . ILE A 1 90 ? -13.652 -8.204 10.583 1.00 91.44 90 ILE A CA 1
ATOM 716 C C . ILE A 1 90 ? -14.995 -8.548 11.250 1.00 91.44 90 ILE A C 1
ATOM 718 O O . ILE A 1 90 ? -15.953 -7.792 11.134 1.00 91.44 90 ILE A O 1
ATOM 722 N N . ARG A 1 91 ? -15.089 -9.682 11.964 1.00 91.06 91 ARG A N 1
ATOM 723 C CA . ARG A 1 91 ? -16.331 -10.102 12.644 1.00 91.06 91 ARG A CA 1
ATOM 724 C C . ARG A 1 91 ? -16.651 -9.291 13.900 1.00 91.06 91 ARG A C 1
ATOM 726 O O . ARG A 1 91 ? -17.814 -9.250 14.292 1.00 91.06 91 ARG A O 1
ATOM 733 N N . GLN A 1 92 ? -15.638 -8.743 14.566 1.00 90.19 92 GLN A N 1
ATOM 734 C CA . GLN A 1 92 ? -15.805 -7.951 15.788 1.00 90.19 92 GLN A CA 1
ATOM 735 C C . GLN A 1 92 ? -16.244 -6.514 15.489 1.00 90.19 92 GLN A C 1
ATOM 737 O O . GLN A 1 92 ? -16.914 -5.883 16.308 1.00 90.19 92 GLN A O 1
ATOM 742 N N . ASP A 1 93 ? -15.881 -6.011 14.316 1.00 92.75 93 ASP A N 1
ATOM 743 C CA . ASP A 1 93 ? -16.174 -4.652 13.901 1.00 92.75 93 ASP A CA 1
ATOM 744 C C . ASP A 1 93 ? -17.566 -4.510 13.279 1.00 92.75 93 ASP A C 1
ATOM 746 O O . ASP A 1 93 ? -18.158 -5.442 12.736 1.00 92.75 93 ASP A O 1
ATOM 750 N N . THR A 1 94 ? -18.111 -3.301 13.375 1.00 90.81 94 THR A N 1
ATOM 751 C CA . THR A 1 94 ? -19.461 -2.969 12.883 1.00 90.81 94 THR A CA 1
ATOM 752 C C . THR A 1 94 ? -19.435 -2.131 11.610 1.00 90.81 94 THR A C 1
ATOM 754 O O . THR A 1 94 ? -20.487 -1.813 11.056 1.00 90.81 94 THR A O 1
ATOM 757 N N . CYS A 1 95 ? -18.243 -1.769 11.137 1.00 87.75 95 CYS A N 1
ATOM 758 C CA . CYS A 1 95 ? -18.040 -1.036 9.898 1.00 87.75 95 CYS A CA 1
ATOM 759 C C . CYS A 1 95 ? -16.704 -1.410 9.240 1.00 87.75 95 CYS A C 1
ATOM 761 O O . CYS A 1 95 ? -15.855 -2.075 9.832 1.00 87.75 95 CYS A O 1
ATOM 763 N N . VAL A 1 96 ? -16.525 -0.928 8.014 1.00 90.12 96 VAL A N 1
ATOM 764 C CA . VAL A 1 96 ? -15.290 -1.008 7.224 1.00 90.12 96 VAL A CA 1
ATOM 765 C C . VAL A 1 96 ? -14.959 0.390 6.675 1.00 90.12 96 VAL A C 1
ATOM 767 O O . VAL A 1 96 ? -15.835 1.263 6.714 1.00 90.12 96 VAL A O 1
ATOM 770 N N . PRO A 1 97 ? -13.740 0.646 6.156 1.00 86.38 97 PRO A N 1
ATOM 771 C CA . PRO A 1 97 ? -13.334 1.986 5.717 1.00 86.38 97 PRO A CA 1
ATOM 772 C C . PRO A 1 97 ? -14.215 2.599 4.623 1.00 86.38 97 PRO A C 1
ATOM 774 O O . PRO A 1 97 ? -14.497 3.796 4.650 1.00 86.38 97 PRO A O 1
ATOM 777 N N . ASP A 1 98 ? -14.640 1.788 3.652 1.00 85.75 98 ASP A N 1
ATOM 778 C CA . ASP A 1 98 ? -15.535 2.196 2.573 1.00 85.75 98 ASP A CA 1
ATOM 779 C C . ASP A 1 98 ? -16.256 0.997 1.937 1.00 85.75 98 ASP A C 1
ATOM 781 O O . ASP A 1 98 ? -16.054 -0.160 2.301 1.00 85.75 98 ASP A O 1
ATOM 785 N N . ASN A 1 99 ? -17.126 1.264 0.960 1.00 82.31 99 ASN A N 1
ATOM 786 C CA . ASN A 1 99 ? -17.893 0.214 0.289 1.00 82.31 99 ASN A CA 1
ATOM 787 C C . ASN A 1 99 ? -17.015 -0.815 -0.435 1.00 82.31 99 ASN A C 1
ATOM 789 O O . ASN A 1 99 ? -17.451 -1.953 -0.591 1.00 82.31 99 ASN A O 1
ATOM 793 N N . TYR A 1 100 ? -15.819 -0.436 -0.893 1.00 80.94 100 TYR A N 1
ATOM 794 C CA . TYR A 1 100 ? -14.951 -1.339 -1.642 1.00 80.94 100 TYR A CA 1
ATOM 795 C C . TYR A 1 100 ? -14.317 -2.393 -0.728 1.00 80.94 100 TYR A C 1
ATOM 797 O O . TYR A 1 100 ? -14.212 -3.554 -1.122 1.00 80.94 100 TYR A O 1
ATOM 805 N N . ALA A 1 101 ? -14.022 -2.028 0.520 1.00 82.81 101 ALA A N 1
ATOM 806 C CA . ALA A 1 101 ? -13.559 -2.950 1.554 1.00 82.81 101 ALA A CA 1
ATOM 807 C C . ALA A 1 101 ? -14.515 -4.148 1.774 1.00 82.81 101 ALA A C 1
ATOM 809 O O . ALA A 1 101 ? -14.073 -5.270 1.989 1.00 82.81 101 ALA A O 1
ATOM 810 N N . ASN A 1 102 ? -15.831 -3.971 1.579 1.00 80.94 102 ASN A N 1
ATOM 811 C CA . ASN A 1 102 ? -16.812 -5.065 1.687 1.00 80.94 102 ASN A CA 1
ATOM 812 C C . ASN A 1 102 ? -16.700 -6.143 0.591 1.00 80.94 102 ASN A C 1
ATOM 814 O O . ASN A 1 102 ? -17.423 -7.139 0.640 1.00 80.94 102 ASN A O 1
ATOM 818 N N . THR A 1 103 ? -15.846 -5.960 -0.420 1.00 82.69 103 THR A N 1
ATOM 819 C CA . THR A 1 103 ? -15.719 -6.912 -1.533 1.00 82.69 103 THR A CA 1
ATOM 820 C C . THR A 1 103 ? -15.239 -8.280 -1.048 1.00 82.69 103 THR A C 1
ATOM 822 O O . THR A 1 103 ? -15.794 -9.302 -1.453 1.00 82.69 103 THR A O 1
ATOM 825 N N . ASN A 1 104 ? -14.202 -8.313 -0.208 1.00 85.25 104 ASN A N 1
ATOM 826 C CA . ASN A 1 104 ? -13.690 -9.503 0.477 1.00 85.25 104 ASN A CA 1
ATOM 827 C C . ASN A 1 104 ? -12.595 -9.097 1.491 1.00 85.25 104 ASN A C 1
ATOM 829 O O . ASN A 1 104 ? -12.140 -7.958 1.499 1.00 85.25 104 ASN A O 1
ATOM 833 N N . ALA A 1 105 ? -12.115 -10.054 2.294 1.00 86.88 105 ALA A N 1
ATOM 834 C CA . ALA A 1 105 ? -11.094 -9.815 3.321 1.00 86.88 105 ALA A CA 1
ATOM 835 C C . ALA A 1 105 ? -9.742 -9.289 2.789 1.00 86.88 105 ALA A C 1
ATOM 837 O O . ALA A 1 10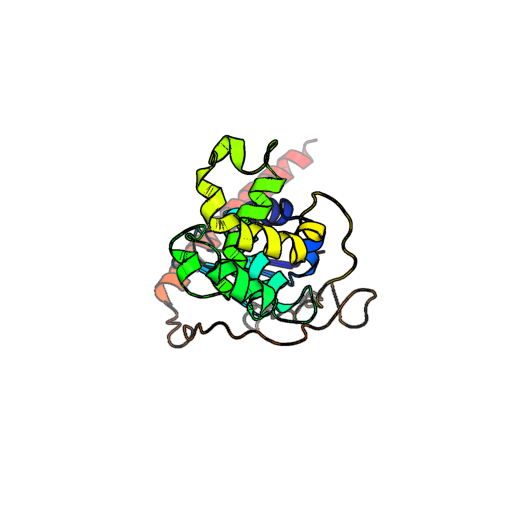5 ? -8.995 -8.676 3.548 1.00 86.88 105 ALA A O 1
ATOM 838 N N . VAL A 1 106 ? -9.413 -9.539 1.515 1.00 92.50 106 VAL A N 1
ATOM 839 C CA . VAL A 1 106 ? -8.177 -9.069 0.862 1.00 92.50 106 VAL A CA 1
ATOM 840 C C . VAL A 1 106 ? -8.280 -7.583 0.524 1.00 92.50 106 VAL A C 1
ATOM 842 O O . VAL A 1 106 ? -7.357 -6.824 0.815 1.00 92.50 106 VAL A O 1
ATOM 845 N N . GLU A 1 107 ? -9.408 -7.167 -0.057 1.00 92.38 107 GLU A N 1
ATOM 846 C CA . GLU A 1 107 ? -9.689 -5.756 -0.356 1.00 92.38 107 GLU A CA 1
ATOM 847 C C . GLU A 1 107 ? -9.828 -4.941 0.932 1.00 92.38 107 GLU A C 1
ATOM 849 O O . GLU A 1 107 ? -9.282 -3.845 1.037 1.00 92.38 107 GLU A O 1
ATOM 854 N N . ASP A 1 108 ? -10.494 -5.505 1.940 1.00 91.19 108 ASP A N 1
ATOM 855 C CA . ASP A 1 108 ? -10.615 -4.910 3.268 1.00 91.19 108 ASP A CA 1
ATOM 856 C C . ASP A 1 108 ? -9.242 -4.665 3.917 1.00 91.19 108 ASP A C 1
ATOM 858 O O . ASP A 1 108 ? -8.940 -3.554 4.358 1.00 91.19 108 ASP A O 1
ATOM 862 N N . PHE A 1 109 ? -8.348 -5.660 3.866 1.00 96.19 109 PHE A N 1
ATOM 863 C CA . PHE A 1 109 ? -6.980 -5.536 4.376 1.00 96.19 109 PHE A CA 1
ATOM 864 C C . PHE A 1 109 ? -6.196 -4.424 3.672 1.00 96.19 109 PHE A C 1
ATOM 866 O O . PHE A 1 109 ? -5.529 -3.616 4.324 1.00 96.19 109 PHE A O 1
ATOM 873 N N . ALA A 1 110 ? -6.287 -4.354 2.342 1.00 96.69 110 ALA A N 1
ATOM 874 C CA . ALA A 1 110 ? -5.643 -3.301 1.566 1.00 96.69 110 ALA A CA 1
ATOM 875 C C . ALA A 1 110 ? -6.196 -1.908 1.917 1.00 96.69 110 ALA A C 1
ATOM 877 O O . ALA A 1 110 ? -5.420 -0.957 2.050 1.00 96.69 110 ALA A O 1
ATOM 878 N N . GLN A 1 111 ? -7.508 -1.788 2.143 1.00 96.75 111 GLN A N 1
ATOM 879 C CA . GLN A 1 111 ? -8.146 -0.529 2.537 1.00 96.75 111 GLN A CA 1
ATOM 880 C C . GLN A 1 111 ? -7.780 -0.088 3.952 1.00 96.75 111 GLN A C 1
ATOM 882 O O . GLN A 1 111 ? -7.465 1.087 4.163 1.00 96.75 111 GLN A O 1
ATOM 887 N N . ILE A 1 112 ? -7.735 -1.005 4.917 1.00 97.69 112 ILE A N 1
ATOM 888 C CA . ILE A 1 112 ? -7.274 -0.684 6.273 1.00 97.69 112 ILE A CA 1
ATOM 889 C C . ILE A 1 112 ? -5.811 -0.221 6.246 1.00 97.69 112 ILE A C 1
ATOM 891 O O . ILE A 1 112 ? -5.457 0.706 6.972 1.00 97.69 112 ILE A O 1
ATOM 895 N N . GLY A 1 113 ? -4.985 -0.732 5.329 1.00 97.00 113 GLY A N 1
ATOM 896 C CA . GLY A 1 113 ? -3.638 -0.205 5.103 1.00 97.00 113 GLY A CA 1
ATOM 897 C C . GLY A 1 113 ? -3.589 1.270 4.696 1.00 97.00 113 GLY A C 1
ATOM 898 O O . GLY A 1 113 ? -2.700 2.001 5.142 1.00 97.00 113 GLY A O 1
ATOM 899 N N . VAL A 1 114 ? -4.562 1.748 3.914 1.00 96.31 114 VAL A N 1
ATOM 900 C CA . VAL A 1 114 ? -4.705 3.179 3.588 1.00 96.31 114 VAL A CA 1
ATOM 901 C C . VAL A 1 114 ? -5.028 3.991 4.841 1.00 96.31 114 VAL A C 1
ATOM 903 O O . VAL A 1 114 ? -4.412 5.034 5.076 1.00 96.31 114 VAL A O 1
ATOM 906 N N . VAL A 1 115 ? -5.956 3.497 5.663 1.00 95.81 115 VAL A N 1
ATOM 907 C CA . VAL A 1 115 ? -6.354 4.131 6.929 1.00 95.81 115 VAL A CA 1
ATOM 908 C C . VAL A 1 115 ? -5.176 4.189 7.907 1.00 95.81 115 VAL A C 1
ATOM 910 O O . VAL A 1 115 ? -4.917 5.239 8.497 1.00 95.81 115 VAL A O 1
ATOM 913 N N . SER A 1 116 ? -4.409 3.106 8.033 1.00 96.25 116 SER A N 1
ATOM 914 C CA . SER A 1 116 ? -3.209 3.045 8.874 1.00 96.25 116 SER A CA 1
ATOM 915 C C . SER A 1 116 ? -2.121 4.010 8.423 1.00 96.25 116 SER A C 1
ATOM 917 O O . SER A 1 116 ? -1.596 4.755 9.254 1.00 96.25 116 SER A O 1
ATOM 919 N N . LEU A 1 117 ? -1.815 4.079 7.122 1.00 93.75 117 LEU A N 1
ATOM 920 C CA . LEU A 1 117 ? -0.845 5.063 6.639 1.00 93.75 117 LEU A CA 1
ATOM 921 C C . LEU A 1 117 ? -1.340 6.495 6.893 1.00 93.75 117 LEU A C 1
ATOM 923 O O . LEU A 1 117 ? -0.551 7.347 7.304 1.00 93.75 117 LEU A O 1
ATOM 927 N N . PHE A 1 118 ? -2.633 6.770 6.686 1.00 93.19 118 PHE A N 1
ATOM 928 C CA . PHE A 1 118 ? -3.207 8.077 7.003 1.00 93.19 118 PHE A CA 1
ATOM 929 C C . PHE A 1 118 ? -3.014 8.418 8.486 1.00 93.19 118 PHE A C 1
ATOM 931 O O . PHE A 1 118 ? -2.546 9.513 8.793 1.00 93.19 118 PHE A O 1
ATOM 938 N N . ALA A 1 119 ? -3.311 7.491 9.399 1.00 93.88 119 ALA A N 1
ATOM 939 C CA . ALA A 1 119 ? -3.128 7.704 10.833 1.00 93.88 119 ALA A CA 1
ATOM 940 C C . ALA A 1 119 ? -1.663 8.014 11.193 1.00 93.88 119 ALA A C 1
ATOM 942 O O . ALA A 1 119 ? -1.397 8.879 12.020 1.00 93.88 119 ALA A O 1
ATOM 943 N N . ILE A 1 120 ? -0.705 7.348 10.546 1.00 90.94 120 ILE A N 1
ATOM 944 C CA . ILE A 1 120 ? 0.731 7.578 10.772 1.00 90.94 120 ILE A CA 1
ATOM 945 C C . ILE A 1 120 ? 1.183 8.931 10.210 1.00 90.94 120 ILE A C 1
ATOM 947 O O . ILE A 1 120 ? 2.003 9.618 10.818 1.00 90.94 120 ILE A O 1
ATOM 951 N N . ALA A 1 121 ? 0.662 9.326 9.049 1.00 89.44 121 ALA A N 1
ATOM 952 C CA . ALA A 1 121 ? 1.048 10.565 8.380 1.00 89.44 121 ALA A CA 1
ATOM 953 C C . ALA A 1 121 ? 0.424 11.827 9.006 1.00 89.44 121 ALA A C 1
ATOM 955 O O . ALA A 1 121 ? 0.926 12.927 8.766 1.00 89.44 121 ALA A O 1
ATOM 956 N N . ASN A 1 122 ? -0.651 11.691 9.788 1.00 88.69 122 ASN A N 1
ATOM 957 C CA . ASN A 1 122 ? -1.386 12.814 10.366 1.00 88.69 122 ASN A CA 1
ATOM 958 C C . ASN A 1 122 ? -1.169 12.906 11.888 1.00 88.69 122 ASN A C 1
ATOM 960 O O . ASN A 1 122 ? -1.481 11.962 12.615 1.00 88.69 122 ASN A O 1
ATOM 964 N N . PRO A 1 123 ? -0.673 14.045 12.414 1.00 89.44 123 PRO A N 1
ATOM 965 C CA . PRO A 1 123 ? -0.540 14.248 13.854 1.00 89.44 123 PRO A CA 1
ATOM 966 C C . PRO A 1 123 ? -1.872 14.045 14.583 1.00 89.44 123 PRO A C 1
ATOM 968 O O . PRO A 1 123 ? -2.874 14.655 14.222 1.00 89.44 123 PRO A O 1
ATOM 971 N N . GLY A 1 124 ? -1.873 13.212 15.625 1.00 89.38 124 GLY A N 1
ATOM 972 C CA . GLY A 1 124 ? -3.089 12.840 16.357 1.00 89.38 124 GLY A CA 1
ATOM 973 C C . GLY A 1 124 ? -3.844 11.642 15.769 1.00 89.38 124 GLY A C 1
ATOM 974 O O . GLY A 1 124 ? -4.860 11.248 16.331 1.00 89.38 124 GLY A O 1
ATOM 975 N N . GLY A 1 125 ? -3.352 11.028 14.690 1.00 91.94 125 GLY A N 1
ATOM 976 C CA . GLY A 1 125 ? -3.939 9.815 14.130 1.00 91.94 125 GLY A CA 1
ATOM 977 C C . GLY A 1 125 ? -5.243 10.078 13.380 1.00 91.94 125 GLY A C 1
ATOM 978 O O . GLY A 1 125 ? -5.340 10.998 12.568 1.00 91.94 125 GLY A O 1
ATOM 979 N N . LEU A 1 126 ? -6.245 9.236 13.636 1.00 92.56 126 LEU A N 1
ATOM 980 C CA . LEU A 1 126 ? -7.560 9.315 12.995 1.00 92.56 126 LEU A CA 1
ATOM 981 C C . LEU A 1 126 ? -8.502 10.312 13.686 1.00 92.56 126 LEU A C 1
ATOM 983 O O . LEU A 1 126 ? -9.358 10.898 13.021 1.00 92.56 126 LEU A O 1
ATOM 987 N N . ASP A 1 127 ? -8.325 10.552 14.987 1.00 93.81 127 ASP A N 1
ATOM 988 C CA . ASP A 1 127 ? -9.254 11.347 15.799 1.00 93.81 127 ASP A CA 1
ATOM 989 C C . ASP A 1 127 ? -9.479 12.776 15.277 1.00 93.81 127 ASP A C 1
ATOM 991 O O . ASP A 1 127 ? -10.636 13.198 15.219 1.00 93.81 127 ASP A O 1
ATOM 995 N N . PRO A 1 128 ? -8.454 13.534 14.832 1.00 93.25 128 PRO A N 1
ATOM 996 C CA . PRO A 1 128 ? -8.668 14.896 14.345 1.00 93.25 128 PRO A CA 1
ATOM 997 C C . PRO A 1 128 ? -9.528 14.973 13.079 1.00 93.25 128 PRO A C 1
ATOM 999 O O . PRO A 1 128 ? -10.212 15.973 12.867 1.00 93.25 128 PRO A O 1
ATOM 1002 N N . ALA A 1 129 ? -9.480 13.944 12.229 1.00 89.81 129 ALA A N 1
ATOM 1003 C CA . ALA A 1 129 ? -10.194 13.915 10.955 1.00 89.81 129 ALA A CA 1
ATOM 1004 C C . ALA A 1 129 ? -11.571 13.242 11.062 1.00 89.81 129 ALA A C 1
ATOM 1006 O O . ALA A 1 129 ? -12.505 13.649 10.372 1.00 89.81 129 ALA A O 1
ATOM 1007 N N . PHE A 1 130 ? -11.700 12.227 11.919 1.00 89.06 130 PHE A N 1
ATOM 1008 C CA . PHE A 1 130 ? -12.865 11.337 11.947 1.00 89.06 130 PHE A CA 1
ATOM 1009 C C . PHE A 1 130 ? -13.576 11.285 13.311 1.00 89.06 130 PHE A C 1
ATOM 1011 O O . PHE A 1 130 ? -14.663 10.710 13.420 1.00 89.06 130 PHE A O 1
ATOM 1018 N N . GLY A 1 131 ? -13.014 11.883 14.365 1.00 91.00 131 GLY A N 1
ATOM 1019 C CA . GLY A 1 131 ? -13.542 11.761 15.726 1.00 91.00 131 GLY A CA 1
ATOM 1020 C C . GLY A 1 131 ? -13.662 10.294 16.152 1.00 91.00 131 GLY A C 1
ATOM 1021 O O . GLY A 1 131 ? -12.866 9.464 15.746 1.00 91.00 131 GLY A O 1
ATOM 1022 N N . GLN A 1 132 ? -14.698 9.939 16.914 1.00 88.00 132 GLN A N 1
ATOM 1023 C CA . GLN A 1 132 ? -14.920 8.547 17.343 1.00 88.00 132 GLN A CA 1
ATOM 1024 C C . GLN A 1 132 ? -15.584 7.658 16.279 1.00 88.00 132 GLN A C 1
ATOM 1026 O O . GLN A 1 132 ? -15.827 6.480 16.535 1.00 88.00 132 GLN A O 1
ATOM 1031 N N . THR A 1 133 ? -15.905 8.189 15.094 1.00 87.69 133 THR A N 1
ATOM 1032 C CA . THR A 1 133 ? -16.656 7.421 14.083 1.00 87.69 133 THR A CA 1
ATOM 1033 C C . THR A 1 133 ? -15.866 6.237 13.534 1.00 87.69 133 THR A C 1
ATOM 1035 O O . THR A 1 133 ? -16.472 5.240 13.167 1.00 87.69 133 THR A O 1
ATOM 1038 N N . TRP A 1 134 ? -14.530 6.292 13.550 1.00 90.75 134 TRP A N 1
ATOM 1039 C CA . TRP A 1 134 ? -13.682 5.186 13.100 1.00 90.75 134 TRP A CA 1
ATOM 1040 C C . TRP A 1 134 ? -13.580 4.041 14.125 1.00 90.75 134 TRP A C 1
ATOM 1042 O O . TRP A 1 134 ? -13.145 2.951 13.773 1.00 90.75 134 TRP A O 1
ATOM 1052 N N . HIS A 1 135 ? -14.005 4.221 15.384 1.00 94.19 135 HIS A N 1
ATOM 1053 C CA . HIS A 1 135 ? -13.912 3.156 16.394 1.00 94.19 135 HIS A CA 1
ATOM 1054 C C . HIS A 1 135 ? -14.753 1.915 16.057 1.00 94.19 135 HIS A C 1
ATOM 1056 O O . HIS A 1 135 ? -14.516 0.850 16.620 1.00 94.19 135 HIS A O 1
ATOM 1062 N N . CYS A 1 136 ? -15.708 2.019 15.129 1.00 91.25 136 CYS A N 1
ATOM 1063 C CA . CYS A 1 136 ? -16.456 0.863 14.644 1.00 91.25 136 CYS A CA 1
ATOM 1064 C C . CYS A 1 136 ? -15.606 -0.146 13.850 1.00 91.25 136 CYS A C 1
ATOM 1066 O O . CYS A 1 136 ? -16.079 -1.267 13.682 1.00 91.25 136 CYS A O 1
ATOM 1068 N N . LEU A 1 137 ? -14.397 0.234 13.396 1.00 94.38 137 LEU A N 1
ATOM 1069 C CA . LEU A 1 137 ? -13.405 -0.625 12.722 1.00 94.38 137 LEU A CA 1
ATOM 1070 C C . LEU A 1 137 ? -12.120 -0.840 13.555 1.00 94.38 137 LEU A C 1
ATOM 1072 O O . LEU A 1 137 ? -11.041 -1.133 13.030 1.00 94.38 137 LEU A O 1
ATOM 1076 N N . LEU A 1 138 ? -12.200 -0.617 14.872 1.00 96.62 138 LEU A N 1
ATOM 1077 C CA . LEU A 1 138 ? -11.040 -0.606 15.765 1.00 96.62 138 LEU A CA 1
ATOM 1078 C C . LEU A 1 138 ? -10.294 -1.949 15.787 1.00 96.62 138 LEU A C 1
ATOM 1080 O O . LEU A 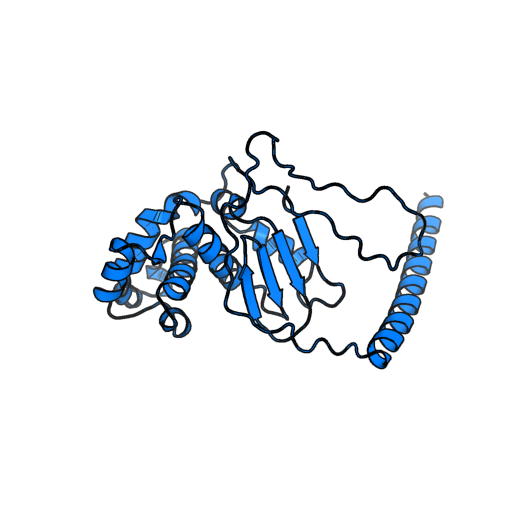1 138 ? -9.062 -1.955 15.890 1.00 96.62 138 LEU A O 1
ATOM 1084 N N . SER A 1 139 ? -11.006 -3.071 15.685 1.00 96.50 139 SER A N 1
ATOM 1085 C CA . SER A 1 139 ? -10.406 -4.408 15.731 1.00 96.50 139 SER A CA 1
ATOM 1086 C C . SER A 1 139 ? -9.531 -4.636 14.501 1.00 96.50 139 SER A C 1
ATOM 1088 O O . SER A 1 139 ? -8.363 -5.008 14.640 1.00 96.50 139 SER A O 1
ATOM 1090 N N . GLN A 1 140 ? -10.047 -4.335 13.305 1.00 97.56 140 GLN A N 1
ATOM 1091 C CA . GLN A 1 140 ? -9.307 -4.380 12.043 1.00 97.56 140 GLN A CA 1
ATOM 1092 C C . GLN A 1 140 ? -8.095 -3.453 12.100 1.00 97.56 140 GLN A C 1
ATOM 1094 O O . GLN A 1 140 ? -6.973 -3.892 11.848 1.00 97.56 140 GLN A O 1
ATOM 1099 N N . PHE A 1 141 ? -8.278 -2.193 12.506 1.00 97.69 141 PHE A N 1
ATOM 1100 C CA . PHE A 1 141 ? -7.173 -1.237 12.619 1.00 97.69 141 PHE A CA 1
ATOM 1101 C C . PHE A 1 141 ? -6.065 -1.747 13.555 1.00 97.69 141 PHE A C 1
ATOM 1103 O O . PHE A 1 141 ? -4.877 -1.673 13.233 1.00 97.69 141 PHE A O 1
ATOM 1110 N N . THR A 1 142 ? -6.438 -2.319 14.700 1.00 97.88 142 THR A N 1
ATOM 1111 C CA . THR A 1 142 ? -5.492 -2.854 15.690 1.00 97.88 142 THR A CA 1
ATOM 1112 C C . THR A 1 142 ? -4.724 -4.052 15.146 1.00 97.88 142 THR A C 1
ATOM 1114 O O . THR A 1 142 ? -3.491 -4.072 15.199 1.00 97.88 142 THR A O 1
ATOM 1117 N N . ILE A 1 143 ? -5.430 -5.036 14.587 1.00 97.62 143 ILE A N 1
ATOM 1118 C CA . ILE A 1 143 ? -4.811 -6.255 14.063 1.00 97.62 143 ILE A CA 1
ATOM 1119 C C . ILE A 1 143 ? -3.927 -5.948 12.851 1.00 97.62 143 ILE A C 1
ATOM 1121 O O . ILE A 1 143 ? -2.792 -6.427 12.796 1.00 97.62 143 ILE A O 1
ATOM 1125 N N . TYR A 1 144 ? -4.378 -5.094 11.927 1.00 97.69 144 TYR A N 1
ATOM 1126 C CA . TYR A 1 144 ? -3.559 -4.653 10.797 1.00 97.69 144 TYR A CA 1
ATOM 1127 C C . TYR A 1 144 ? -2.251 -4.019 11.277 1.00 97.69 144 TYR A C 1
ATOM 1129 O O . TYR A 1 144 ? -1.169 -4.384 10.813 1.00 97.69 144 TYR A O 1
ATOM 1137 N N . ASN A 1 145 ? -2.330 -3.094 12.239 1.00 96.56 145 ASN A N 1
ATOM 1138 C CA . ASN A 1 145 ? -1.144 -2.417 12.753 1.00 96.56 145 ASN A CA 1
ATOM 1139 C C . ASN A 1 145 ? -0.197 -3.377 13.480 1.00 96.56 145 ASN A C 1
ATOM 1141 O O . ASN A 1 145 ? 1.017 -3.216 13.356 1.00 96.56 145 ASN A O 1
ATOM 1145 N N . GLY A 1 146 ? -0.722 -4.401 14.156 1.00 95.69 146 GLY A N 1
ATOM 1146 C CA . GLY A 1 146 ? 0.080 -5.482 14.731 1.00 95.69 146 GLY A CA 1
ATOM 1147 C C . GLY A 1 146 ? 0.863 -6.279 13.682 1.00 95.69 146 GLY A C 1
ATOM 1148 O O . GLY A 1 146 ? 1.989 -6.694 13.947 1.00 95.69 146 GLY A O 1
ATOM 1149 N N . PHE A 1 147 ? 0.310 -6.446 12.477 1.00 94.19 147 PHE A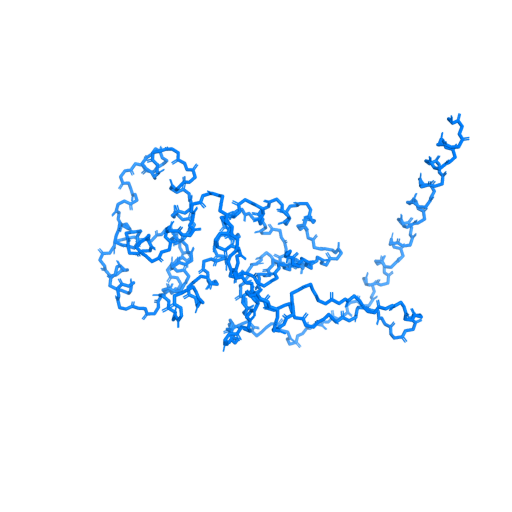 N 1
ATOM 1150 C CA . PHE A 1 147 ? 1.004 -7.103 11.371 1.00 94.19 147 PHE A CA 1
ATOM 1151 C C . PHE A 1 147 ? 1.965 -6.185 10.609 1.00 94.19 147 PHE A C 1
ATOM 1153 O O . PHE A 1 147 ? 3.028 -6.655 10.212 1.00 94.19 147 PHE A O 1
ATOM 1160 N N . GLN A 1 148 ? 1.594 -4.926 10.341 1.00 93.38 148 GLN A N 1
ATOM 1161 C CA . GLN A 1 148 ? 2.222 -4.128 9.273 1.00 93.38 148 GLN A CA 1
ATOM 1162 C C . GLN A 1 148 ? 2.782 -2.760 9.678 1.00 93.38 148 GLN A C 1
ATOM 1164 O O . GLN A 1 148 ? 3.615 -2.226 8.943 1.00 93.38 148 GLN A O 1
ATOM 1169 N N . SER A 1 149 ? 2.353 -2.170 10.800 1.00 88.50 149 SER A N 1
ATOM 1170 C CA . SER A 1 149 ? 2.677 -0.760 11.102 1.00 88.50 149 SER A CA 1
ATOM 1171 C C . SER A 1 149 ? 4.177 -0.501 11.289 1.00 88.50 149 SER A C 1
ATOM 1173 O O . SER A 1 149 ? 4.658 0.601 11.021 1.00 88.50 149 SER A O 1
ATOM 1175 N N . ASP A 1 150 ? 4.939 -1.537 11.653 1.00 89.12 150 ASP A N 1
ATOM 1176 C CA . ASP A 1 150 ? 6.399 -1.501 11.756 1.00 89.12 150 ASP A CA 1
ATOM 1177 C C . ASP A 1 150 ? 7.078 -1.068 10.446 1.00 89.12 150 ASP A C 1
ATOM 1179 O O . ASP A 1 150 ? 8.114 -0.404 10.455 1.00 89.12 150 ASP A O 1
ATOM 1183 N N . SER A 1 151 ? 6.458 -1.382 9.309 1.00 89.00 151 SER A N 1
ATOM 1184 C CA . SER A 1 151 ? 6.958 -1.057 7.975 1.00 89.00 151 SER A CA 1
ATOM 1185 C C . SER A 1 151 ? 6.413 0.259 7.427 1.00 89.00 151 SER A C 1
ATOM 1187 O O . SER A 1 151 ? 6.907 0.744 6.410 1.00 89.00 151 SER A O 1
ATOM 1189 N N . MET A 1 152 ? 5.441 0.871 8.103 1.00 90.62 152 MET A N 1
ATOM 1190 C CA . MET A 1 152 ? 4.801 2.109 7.657 1.00 90.62 152 MET A CA 1
ATOM 1191 C C . MET A 1 152 ? 5.507 3.380 8.131 1.00 90.62 152 MET A C 1
ATOM 1193 O O . MET A 1 152 ? 5.182 4.480 7.682 1.00 90.62 152 MET A O 1
ATOM 1197 N N . SER A 1 153 ? 6.488 3.252 9.024 1.00 82.75 153 SER A N 1
ATOM 1198 C CA . SER A 1 153 ? 7.241 4.402 9.521 1.00 82.75 153 SER A CA 1
ATOM 1199 C C . SER A 1 153 ? 7.987 5.120 8.382 1.00 82.75 153 SER A C 1
ATOM 1201 O O . SER A 1 153 ? 8.669 4.467 7.582 1.00 82.75 153 SER A O 1
ATOM 1203 N N . PRO A 1 154 ? 7.903 6.461 8.294 1.00 80.44 154 PRO A N 1
ATOM 1204 C CA . PRO A 1 154 ? 8.671 7.226 7.321 1.00 80.44 154 PRO A CA 1
ATOM 1205 C C . PRO A 1 154 ? 10.185 7.027 7.477 1.00 80.44 154 PRO A C 1
ATOM 1207 O O . PRO A 1 154 ? 10.720 6.987 8.583 1.00 80.44 154 PRO A O 1
ATOM 1210 N N . GLY A 1 155 ? 10.893 6.976 6.347 1.00 78.56 155 GLY A N 1
ATOM 1211 C CA . GLY A 1 155 ? 12.345 6.785 6.313 1.00 78.56 155 GLY A CA 1
ATOM 1212 C C . GLY A 1 155 ? 12.763 5.313 6.316 1.00 78.56 155 GLY A C 1
ATOM 1213 O O . GLY A 1 155 ? 12.017 4.451 5.858 1.00 78.56 155 GLY A O 1
ATOM 1214 N N . GLY A 1 156 ? 13.996 5.054 6.759 1.00 83.94 156 GLY A N 1
ATOM 1215 C CA . GLY A 1 156 ? 14.585 3.716 6.808 1.00 83.94 156 GLY A CA 1
ATOM 1216 C C . GLY A 1 156 ? 15.385 3.314 5.567 1.00 83.94 156 GLY A C 1
ATOM 1217 O O . GLY A 1 156 ? 15.667 4.119 4.677 1.00 83.94 156 GLY A O 1
ATOM 1218 N N . VAL A 1 157 ? 15.782 2.041 5.531 1.00 85.94 157 VAL A N 1
ATOM 1219 C CA . VAL A 1 157 ? 16.579 1.440 4.451 1.00 85.94 157 VAL A CA 1
ATOM 1220 C C . VAL A 1 157 ? 15.900 0.183 3.919 1.00 85.94 157 VAL A C 1
ATOM 1222 O O . VAL A 1 157 ? 15.291 -0.576 4.672 1.00 85.94 157 VAL A O 1
ATOM 1225 N N . CYS A 1 158 ? 16.012 -0.059 2.611 1.00 86.56 158 CYS A N 1
ATOM 1226 C CA . CYS A 1 158 ? 15.595 -1.335 2.038 1.00 86.56 158 CYS A CA 1
ATOM 1227 C C . CYS A 1 158 ? 16.587 -2.423 2.445 1.00 86.56 158 CYS A C 1
ATOM 1229 O O . CYS A 1 158 ? 17.788 -2.275 2.217 1.00 86.56 158 CYS A O 1
ATOM 1231 N N . THR A 1 159 ? 16.082 -3.532 2.974 1.00 90.69 159 THR A N 1
ATOM 1232 C CA . THR A 1 159 ? 16.891 -4.713 3.319 1.00 90.69 159 THR A CA 1
ATOM 1233 C C . THR A 1 159 ? 16.731 -5.835 2.298 1.00 90.69 159 THR A C 1
ATOM 1235 O O . THR A 1 159 ? 17.527 -6.772 2.271 1.00 90.69 159 THR A O 1
ATOM 1238 N N . ARG A 1 160 ? 15.722 -5.729 1.427 1.00 91.81 160 ARG A N 1
ATOM 1239 C CA . ARG A 1 160 ? 15.440 -6.691 0.360 1.00 91.81 160 ARG A CA 1
ATOM 1240 C C . ARG A 1 160 ? 14.884 -6.030 -0.897 1.00 91.81 160 ARG A C 1
ATOM 1242 O O . ARG A 1 160 ? 14.442 -4.884 -0.865 1.00 91.81 160 ARG A O 1
ATOM 1249 N N . ARG A 1 161 ? 14.885 -6.771 -2.007 1.00 92.25 161 ARG A N 1
ATOM 1250 C CA . ARG A 1 161 ? 14.291 -6.427 -3.308 1.00 92.25 161 ARG A CA 1
ATOM 1251 C C . ARG A 1 161 ? 13.824 -7.684 -4.033 1.00 92.25 161 ARG A C 1
ATOM 1253 O O . ARG A 1 161 ? 14.435 -8.737 -3.895 1.00 92.25 161 ARG A O 1
ATOM 1260 N N . TRP A 1 162 ? 12.784 -7.566 -4.852 1.00 92.31 162 TRP A N 1
ATOM 1261 C CA . TRP A 1 162 ? 12.513 -8.580 -5.872 1.00 92.31 162 TRP A CA 1
ATOM 1262 C C . TRP A 1 162 ? 13.513 -8.458 -7.022 1.00 92.31 162 TRP A C 1
ATOM 1264 O O . TRP A 1 162 ? 13.940 -7.350 -7.354 1.00 92.31 162 TRP A O 1
ATOM 1274 N N . ALA A 1 163 ? 13.874 -9.588 -7.627 1.00 89.81 163 ALA A N 1
ATOM 1275 C CA . ALA A 1 163 ? 14.572 -9.593 -8.905 1.00 89.81 163 ALA A CA 1
ATOM 1276 C C . ALA A 1 163 ? 13.694 -8.903 -9.950 1.00 89.81 163 ALA A C 1
ATOM 1278 O O . ALA A 1 163 ? 12.493 -9.157 -10.012 1.00 89.81 163 ALA A O 1
ATOM 1279 N N . ASP A 1 164 ? 14.280 -8.037 -10.762 1.00 85.81 164 ASP A N 1
ATOM 1280 C CA . ASP A 1 164 ? 13.578 -7.394 -11.861 1.00 85.81 164 ASP A CA 1
ATOM 1281 C C . ASP A 1 164 ? 13.207 -8.457 -12.912 1.00 85.81 164 ASP A C 1
ATOM 1283 O O . ASP A 1 164 ? 13.982 -9.369 -13.211 1.00 85.81 164 ASP A O 1
ATOM 1287 N N . SER A 1 165 ? 12.016 -8.330 -13.497 1.00 80.62 165 SER A N 1
ATOM 1288 C CA . SER A 1 165 ? 11.615 -9.147 -14.646 1.00 80.62 165 SER A CA 1
ATOM 1289 C C . SER A 1 165 ? 12.550 -8.941 -15.847 1.00 80.62 165 SER A C 1
ATOM 1291 O O . SER A 1 165 ? 13.242 -7.925 -15.974 1.00 80.62 165 SER A O 1
ATOM 1293 N N . ALA A 1 166 ? 12.567 -9.918 -16.757 1.00 72.75 166 ALA A N 1
ATOM 1294 C CA . ALA A 1 166 ? 13.322 -9.801 -17.997 1.00 72.75 166 ALA A CA 1
ATOM 1295 C C . ALA A 1 166 ? 12.835 -8.593 -18.817 1.00 72.75 166 ALA A C 1
ATOM 1297 O O . ALA A 1 166 ? 11.635 -8.378 -18.992 1.00 72.75 166 ALA A O 1
ATOM 1298 N N . ILE A 1 167 ? 13.775 -7.812 -19.350 1.00 66.69 167 ILE A N 1
ATOM 1299 C CA . ILE A 1 167 ? 13.451 -6.644 -20.169 1.00 66.69 167 ILE A CA 1
ATOM 1300 C C . ILE A 1 167 ? 13.000 -7.114 -21.552 1.00 66.69 167 ILE A C 1
ATOM 1302 O O . ILE A 1 167 ? 13.777 -7.689 -22.314 1.00 66.69 167 ILE A O 1
ATOM 1306 N N . ILE A 1 168 ? 11.739 -6.838 -21.885 1.00 56.12 168 ILE A N 1
ATOM 1307 C CA . ILE A 1 168 ? 11.162 -7.152 -23.194 1.00 56.12 168 ILE A CA 1
ATOM 1308 C C . ILE A 1 168 ? 11.388 -5.959 -24.130 1.00 56.12 168 ILE A C 1
ATOM 1310 O O . ILE A 1 168 ? 11.006 -4.827 -23.830 1.00 56.12 168 ILE A O 1
ATOM 1314 N N . SER A 1 169 ? 12.022 -6.199 -25.280 1.00 52.31 169 SER A N 1
ATOM 1315 C CA . SER A 1 169 ? 12.239 -5.166 -26.298 1.00 52.31 169 SER A CA 1
ATOM 1316 C C . SER A 1 169 ? 10.911 -4.723 -26.917 1.00 52.31 169 SER A C 1
ATOM 1318 O O . SER A 1 169 ? 10.174 -5.537 -27.464 1.00 52.31 169 SER A O 1
ATOM 1320 N N . THR A 1 170 ? 10.638 -3.417 -26.905 1.00 49.19 170 THR A N 1
ATOM 1321 C CA . THR A 1 170 ? 9.485 -2.808 -27.596 1.00 49.19 170 THR A CA 1
ATOM 1322 C C . THR A 1 170 ? 9.765 -2.480 -29.065 1.00 49.19 170 THR A C 1
ATOM 1324 O O . THR A 1 170 ? 8.882 -2.001 -29.777 1.00 49.19 170 THR A O 1
ATOM 1327 N N . LYS A 1 171 ? 10.992 -2.712 -29.549 1.00 48.75 171 LYS A N 1
ATOM 1328 C CA . LYS A 1 171 ? 11.344 -2.492 -30.954 1.00 48.75 171 LYS A CA 1
ATOM 1329 C C . LYS A 1 171 ? 10.696 -3.580 -31.810 1.00 48.75 171 LYS A C 1
ATOM 1331 O O . LYS A 1 171 ? 11.002 -4.757 -31.636 1.00 48.75 171 LYS A O 1
ATOM 1336 N N . ALA A 1 172 ? 9.895 -3.187 -32.806 1.00 49.44 172 ALA A N 1
ATOM 1337 C CA . ALA A 1 172 ? 9.701 -4.033 -33.982 1.00 49.44 172 ALA A CA 1
ATOM 1338 C C . ALA A 1 172 ? 11.095 -4.402 -34.520 1.00 49.44 172 ALA A C 1
ATOM 1340 O O . ALA A 1 172 ? 11.981 -3.546 -34.525 1.00 49.44 172 ALA A O 1
ATOM 1341 N N . ALA A 1 173 ? 11.296 -5.658 -34.919 1.00 46.91 173 ALA A N 1
ATOM 1342 C CA . ALA A 1 173 ? 12.581 -6.342 -35.125 1.00 46.91 173 ALA A CA 1
ATOM 1343 C C . ALA A 1 173 ? 13.572 -5.745 -36.168 1.00 46.91 173 ALA A C 1
ATOM 1345 O O . ALA A 1 173 ? 14.391 -6.471 -36.720 1.00 46.91 173 ALA A O 1
ATOM 1346 N N . LYS A 1 174 ? 13.525 -4.444 -36.481 1.00 41.09 174 LYS A N 1
ATOM 1347 C CA . LYS A 1 174 ? 14.266 -3.794 -37.573 1.00 41.09 174 LYS A CA 1
ATOM 1348 C C . LYS A 1 174 ? 15.064 -2.540 -37.189 1.00 41.09 174 LYS A C 1
ATOM 1350 O O . LYS A 1 174 ? 15.364 -1.735 -38.061 1.00 41.09 174 LYS A O 1
ATOM 1355 N N . THR A 1 175 ? 15.450 -2.344 -35.927 1.00 43.41 175 THR A N 1
ATOM 1356 C CA . THR A 1 175 ? 16.461 -1.314 -35.603 1.00 43.41 175 THR A CA 1
ATOM 1357 C C . THR A 1 175 ? 17.683 -1.943 -34.961 1.00 43.41 175 THR A C 1
ATOM 1359 O O . THR A 1 175 ? 17.562 -2.721 -34.016 1.00 43.41 175 THR A O 1
ATOM 1362 N N . THR A 1 176 ? 18.850 -1.596 -35.503 1.00 45.69 176 THR A N 1
ATOM 1363 C CA . THR A 1 176 ? 20.189 -2.063 -35.131 1.00 45.69 176 THR A CA 1
ATOM 1364 C C . THR A 1 176 ? 20.326 -2.202 -33.606 1.00 45.69 176 THR A C 1
ATOM 1366 O O . THR A 1 176 ? 19.944 -1.274 -32.874 1.00 45.69 176 THR A O 1
ATOM 1369 N N . PRO A 1 177 ? 20.800 -3.353 -33.095 1.00 44.84 177 PRO A N 1
ATOM 1370 C CA . PRO A 1 177 ? 20.774 -3.642 -31.671 1.00 44.84 177 PRO A CA 1
ATOM 1371 C C . PRO A 1 177 ? 21.844 -2.810 -30.963 1.00 44.84 177 PRO A C 1
ATOM 1373 O O . PRO A 1 177 ? 23.013 -3.171 -30.912 1.00 44.84 177 PRO A O 1
ATOM 1376 N N . GLY A 1 178 ? 21.439 -1.684 -30.375 1.00 54.12 178 GLY A N 1
ATOM 1377 C CA . GLY A 1 178 ? 22.095 -1.248 -29.146 1.00 54.12 178 GLY A CA 1
ATOM 1378 C C . GLY A 1 178 ? 21.930 -2.351 -28.098 1.00 54.12 178 GLY A C 1
ATOM 1379 O O . GLY A 1 178 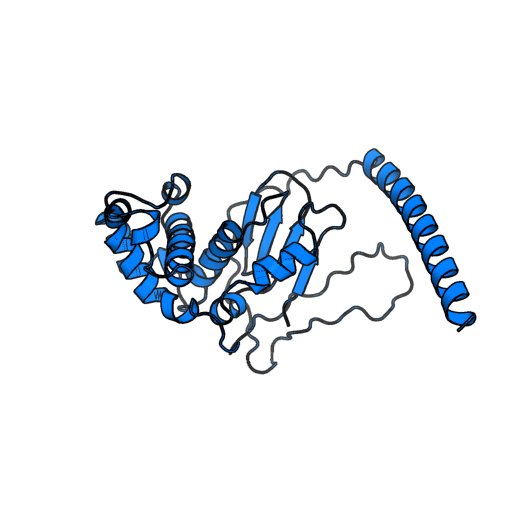? 20.924 -3.066 -28.132 1.00 54.12 178 GLY A O 1
ATOM 1380 N N . ALA A 1 179 ? 22.909 -2.510 -27.203 1.00 55.22 179 ALA A N 1
ATOM 1381 C CA . ALA A 1 179 ? 22.827 -3.496 -26.130 1.00 55.22 179 ALA A CA 1
ATOM 1382 C C . ALA A 1 179 ? 21.465 -3.388 -25.429 1.00 55.22 179 ALA A C 1
ATOM 1384 O O . ALA A 1 179 ? 21.042 -2.288 -25.059 1.00 55.22 179 ALA A O 1
ATOM 1385 N N . ALA A 1 180 ? 20.765 -4.517 -25.294 1.00 57.28 180 ALA A N 1
ATOM 1386 C CA . ALA A 1 180 ? 19.521 -4.545 -24.545 1.00 57.28 180 ALA A CA 1
ATOM 1387 C C . ALA A 1 180 ? 19.803 -4.009 -23.131 1.00 57.28 180 ALA A C 1
ATOM 1389 O O . ALA A 1 180 ? 20.823 -4.388 -22.538 1.00 57.28 180 ALA A O 1
ATOM 1390 N N . PRO A 1 181 ? 18.952 -3.118 -22.593 1.00 62.47 181 PRO A N 1
ATOM 1391 C CA . PRO A 1 181 ? 19.105 -2.712 -21.211 1.00 62.47 181 PRO A CA 1
ATOM 1392 C C . PRO A 1 181 ? 19.054 -3.966 -20.331 1.00 62.47 181 PRO A C 1
ATOM 1394 O O . PRO A 1 181 ? 18.345 -4.924 -20.644 1.00 62.47 181 PRO A O 1
ATOM 1397 N N . LYS A 1 182 ? 19.871 -3.986 -19.274 1.00 67.25 182 LYS A N 1
ATOM 1398 C CA . LYS A 1 182 ? 19.940 -5.106 -18.331 1.00 67.25 182 LYS A CA 1
ATOM 1399 C C . LYS A 1 182 ? 19.093 -4.791 -17.095 1.00 67.25 182 LYS A C 1
ATOM 1401 O O . LYS A 1 182 ? 19.059 -3.623 -16.701 1.00 67.25 182 LYS A O 1
ATOM 1406 N N . PRO A 1 183 ? 18.428 -5.792 -16.492 1.00 75.94 183 PRO A N 1
ATOM 1407 C CA . PRO A 1 183 ? 17.715 -5.593 -15.237 1.00 75.94 183 PRO A CA 1
ATOM 1408 C C . PRO A 1 183 ? 18.678 -5.097 -14.150 1.00 75.94 183 PRO A C 1
ATOM 1410 O O . PRO A 1 183 ? 19.843 -5.502 -14.122 1.00 75.94 183 PRO A O 1
ATOM 1413 N N . GLY A 1 184 ? 18.211 -4.191 -13.291 1.00 78.62 184 GLY A N 1
ATOM 1414 C CA . GLY A 1 184 ? 19.040 -3.575 -12.256 1.00 78.62 184 GLY A CA 1
ATOM 1415 C C . GLY A 1 184 ? 19.212 -4.479 -11.039 1.00 78.62 184 GLY A C 1
ATOM 1416 O O . GLY A 1 184 ? 20.303 -4.543 -10.477 1.00 78.62 184 GLY A O 1
ATOM 1417 N N . ASN A 1 185 ? 18.152 -5.198 -10.660 1.00 84.88 185 ASN A N 1
ATOM 1418 C CA . ASN A 1 185 ? 18.173 -6.191 -9.586 1.00 84.88 185 ASN A CA 1
ATOM 1419 C C . ASN A 1 185 ? 18.116 -7.597 -10.201 1.00 84.88 185 ASN A C 1
ATOM 1421 O O . ASN A 1 185 ? 17.099 -7.973 -10.780 1.00 84.88 185 ASN A O 1
ATOM 1425 N N . VAL A 1 186 ? 19.184 -8.388 -10.085 1.00 87.31 186 VAL A N 1
ATOM 1426 C CA . VAL A 1 186 ? 19.259 -9.744 -10.661 1.00 87.31 186 VAL A CA 1
ATOM 1427 C C . VAL A 1 186 ? 19.293 -10.786 -9.547 1.00 87.31 186 VAL A C 1
ATOM 1429 O O . VAL A 1 186 ? 19.957 -10.589 -8.530 1.00 87.31 186 VAL A O 1
ATOM 1432 N N . LEU A 1 187 ? 18.583 -11.902 -9.737 1.00 87.94 187 LEU A N 1
ATOM 1433 C CA . LEU A 1 187 ? 18.591 -13.013 -8.785 1.00 87.94 187 LEU A CA 1
ATOM 1434 C C . LEU A 1 187 ? 20.028 -13.500 -8.529 1.00 87.94 187 LEU A C 1
ATOM 1436 O O . LEU A 1 187 ? 20.803 -13.678 -9.467 1.00 87.94 187 LEU A O 1
ATOM 1440 N N . GLY A 1 188 ? 20.373 -13.697 -7.256 1.00 87.75 188 GLY A N 1
ATOM 1441 C CA . GLY A 1 188 ? 21.731 -14.033 -6.813 1.00 87.75 188 GLY A CA 1
ATOM 1442 C C . GLY A 1 188 ? 22.553 -12.830 -6.338 1.00 87.75 188 GLY A C 1
ATOM 1443 O O . GLY A 1 188 ? 23.590 -13.022 -5.707 1.00 87.75 188 GLY A O 1
ATOM 1444 N N . MET A 1 189 ? 22.093 -11.595 -6.570 1.00 89.31 189 MET A N 1
ATOM 1445 C CA . MET A 1 189 ? 22.654 -10.416 -5.901 1.00 89.31 189 MET A CA 1
ATOM 1446 C C . MET A 1 189 ? 22.251 -10.382 -4.411 1.00 89.31 189 MET A C 1
ATOM 1448 O O . MET A 1 189 ? 21.149 -10.823 -4.069 1.00 89.31 189 MET A O 1
ATOM 1452 N N . PRO A 1 190 ? 23.090 -9.826 -3.512 1.00 91.25 190 PRO A N 1
ATOM 1453 C CA . PRO A 1 190 ? 22.750 -9.685 -2.096 1.00 91.25 190 PRO A CA 1
ATOM 1454 C C . PRO A 1 190 ? 21.420 -8.951 -1.887 1.00 91.25 190 PRO A C 1
ATOM 1456 O O . PRO A 1 190 ? 21.204 -7.873 -2.440 1.00 91.25 190 PRO A O 1
ATOM 1459 N N . GLY A 1 191 ? 20.524 -9.538 -1.089 1.00 89.94 191 GLY A N 1
ATOM 1460 C CA . GLY A 1 191 ? 19.210 -8.960 -0.794 1.00 89.94 191 GLY A CA 1
ATOM 1461 C C . GLY A 1 191 ? 18.212 -8.987 -1.959 1.00 89.94 191 GLY A C 1
ATOM 1462 O O . GLY A 1 191 ? 17.167 -8.348 -1.854 1.00 89.94 191 GLY A O 1
ATOM 1463 N N . VAL A 1 192 ? 18.494 -9.700 -3.057 1.00 91.19 192 VAL A N 1
ATOM 1464 C CA . VAL A 1 192 ? 17.578 -9.848 -4.199 1.00 91.19 192 VAL A CA 1
ATOM 1465 C C . VAL A 1 192 ? 16.957 -11.244 -4.215 1.00 91.19 192 VAL A C 1
ATOM 1467 O O . VAL A 1 192 ? 17.658 -12.251 -4.279 1.00 91.19 192 VAL A O 1
ATOM 1470 N N . PHE A 1 193 ? 15.627 -11.297 -4.201 1.00 91.38 193 PHE A N 1
ATOM 1471 C CA . PHE A 1 193 ? 14.842 -12.521 -4.047 1.00 91.38 193 PHE A CA 1
ATOM 1472 C C . PHE A 1 193 ? 13.936 -12.772 -5.255 1.00 91.38 193 PHE A C 1
ATOM 1474 O O . PHE A 1 193 ? 13.489 -11.837 -5.923 1.00 91.38 193 PHE A O 1
ATOM 1481 N N . ALA A 1 194 ? 13.631 -14.042 -5.520 1.00 89.12 194 ALA A N 1
ATOM 1482 C CA . ALA A 1 194 ? 12.584 -14.417 -6.466 1.00 89.12 194 ALA A CA 1
ATOM 1483 C C . ALA A 1 194 ? 11.201 -14.188 -5.841 1.00 89.12 194 ALA A C 1
ATOM 1485 O O . ALA A 1 194 ? 11.035 -14.356 -4.633 1.00 89.12 194 ALA A O 1
ATOM 1486 N N . ILE A 1 195 ? 10.215 -13.827 -6.663 1.00 85.75 195 ILE A N 1
ATOM 1487 C CA . ILE A 1 195 ? 8.817 -13.781 -6.223 1.00 85.75 195 ILE A CA 1
ATOM 1488 C C . ILE A 1 195 ? 8.368 -15.228 -5.964 1.00 85.75 195 ILE A C 1
ATOM 1490 O O . ILE A 1 195 ? 8.507 -16.060 -6.862 1.00 85.75 195 ILE A O 1
ATOM 1494 N N . PRO A 1 196 ? 7.866 -15.552 -4.759 1.00 79.75 196 PRO A N 1
ATOM 1495 C CA . PRO A 1 196 ? 7.613 -16.938 -4.367 1.00 79.75 196 PRO A CA 1
ATOM 1496 C C . PRO A 1 196 ? 6.418 -17.562 -5.100 1.00 79.75 196 PRO A C 1
ATOM 1498 O O . PRO A 1 196 ? 6.369 -18.780 -5.248 1.00 79.75 196 PRO A O 1
ATOM 1501 N N . PHE A 1 197 ? 5.467 -16.747 -5.563 1.00 72.31 197 PHE A N 1
ATOM 1502 C CA . PHE A 1 197 ? 4.321 -17.182 -6.361 1.00 72.31 197 PHE A CA 1
ATOM 1503 C C . PHE A 1 197 ? 3.707 -16.010 -7.135 1.00 72.31 197 PHE A C 1
ATOM 1505 O O . PHE A 1 197 ? 3.707 -14.866 -6.666 1.00 72.31 197 PHE A O 1
ATOM 1512 N N . GLU A 1 198 ? 3.152 -16.307 -8.311 1.00 64.62 198 GLU A N 1
ATOM 1513 C CA . GLU A 1 198 ? 2.334 -15.354 -9.060 1.00 64.62 198 GLU A CA 1
ATOM 1514 C C . GLU A 1 198 ? 0.922 -15.316 -8.477 1.00 64.62 198 GLU A C 1
ATOM 1516 O O . GLU A 1 198 ? 0.229 -16.334 -8.426 1.00 64.62 198 GLU A O 1
ATOM 1521 N N . VAL A 1 199 ? 0.481 -14.131 -8.059 1.00 55.28 199 VAL A N 1
ATOM 1522 C CA . VAL A 1 199 ? -0.921 -13.917 -7.699 1.00 55.28 199 VAL A CA 1
ATOM 1523 C C . VAL A 1 199 ? -1.675 -13.638 -8.989 1.00 55.28 199 VAL A C 1
ATOM 1525 O O . VAL A 1 199 ? -1.468 -12.603 -9.624 1.00 55.28 199 VAL A O 1
ATOM 1528 N N . ARG A 1 200 ? -2.545 -14.568 -9.390 1.00 48.25 200 ARG A N 1
ATOM 1529 C CA . ARG A 1 200 ? -3.545 -14.294 -10.422 1.00 48.25 200 ARG A CA 1
ATOM 1530 C C . ARG A 1 200 ? -4.693 -13.546 -9.763 1.00 48.25 200 ARG A C 1
ATOM 1532 O O . ARG A 1 200 ? -5.557 -14.168 -9.152 1.00 48.25 200 ARG A O 1
ATOM 1539 N N . THR A 1 201 ? -4.710 -12.224 -9.893 1.00 43.22 201 THR A N 1
ATOM 1540 C CA . THR A 1 201 ? -5.980 -11.503 -9.803 1.00 43.22 201 THR A CA 1
ATOM 1541 C C . THR A 1 201 ? -6.843 -11.961 -10.980 1.00 43.22 201 THR A C 1
ATOM 1543 O O . THR A 1 201 ? -6.331 -12.297 -12.053 1.00 43.22 201 THR A O 1
ATOM 1546 N N . ASN A 1 202 ? -8.151 -12.077 -10.774 1.00 37.66 202 ASN A N 1
ATOM 1547 C CA . ASN A 1 202 ? -9.080 -12.691 -11.725 1.00 37.66 202 ASN A CA 1
ATOM 1548 C C . ASN A 1 202 ? -9.389 -11.783 -12.941 1.00 37.66 202 ASN A C 1
ATOM 1550 O O . ASN A 1 202 ? -10.516 -11.748 -13.427 1.00 37.66 202 ASN A O 1
ATOM 1554 N N . ASP A 1 203 ? -8.399 -11.062 -13.470 1.00 43.75 203 ASP A N 1
ATOM 1555 C CA . ASP A 1 203 ? -8.556 -10.176 -14.624 1.00 43.75 203 ASP A CA 1
ATOM 1556 C C . ASP A 1 203 ? -8.347 -10.941 -15.932 1.00 43.75 203 ASP A C 1
ATOM 1558 O O . ASP A 1 203 ? -7.327 -10.867 -16.621 1.00 43.75 203 ASP A O 1
ATOM 1562 N N . THR A 1 204 ? -9.382 -11.677 -16.321 1.00 36.34 204 THR A N 1
ATOM 1563 C CA . THR A 1 204 ? -9.534 -12.191 -17.686 1.00 36.34 204 THR A CA 1
ATOM 1564 C C . THR A 1 204 ? -9.929 -11.061 -18.649 1.00 36.34 204 THR A C 1
ATOM 1566 O O . THR A 1 204 ? -11.018 -11.059 -19.210 1.00 36.34 204 THR A O 1
ATOM 1569 N N . VAL A 1 205 ? -9.053 -10.074 -18.887 1.00 42.59 205 VAL A N 1
ATOM 1570 C CA . VAL A 1 205 ? -9.335 -8.965 -19.835 1.00 42.59 205 VAL A CA 1
ATOM 1571 C C . VAL A 1 205 ? -8.195 -8.723 -20.831 1.00 42.59 205 VAL A C 1
ATOM 1573 O O . VAL A 1 205 ? -7.861 -7.595 -21.178 1.00 42.59 205 VAL A O 1
ATOM 1576 N N . PHE A 1 206 ? -7.620 -9.795 -21.377 1.00 41.53 206 PHE A N 1
ATOM 1577 C CA . PHE A 1 206 ? -6.807 -9.708 -22.601 1.00 41.53 206 PHE A CA 1
ATOM 1578 C C . PHE A 1 206 ? -7.323 -10.619 -23.724 1.00 41.53 206 PHE A C 1
ATOM 1580 O O . PHE A 1 206 ? -6.548 -11.110 -24.536 1.00 41.53 206 PHE A O 1
ATOM 1587 N N . GLY A 1 207 ? -8.642 -10.823 -23.805 1.00 31.95 207 GLY A N 1
ATOM 1588 C CA . GLY A 1 207 ? -9.259 -11.554 -24.920 1.00 31.95 207 GLY A CA 1
ATOM 1589 C C . GLY A 1 207 ? -9.359 -10.748 -26.222 1.00 31.95 207 GLY A C 1
ATOM 1590 O O . GLY A 1 207 ? -9.291 -11.328 -27.298 1.00 31.95 207 GLY A O 1
ATOM 1591 N N . ASN A 1 208 ? -9.476 -9.414 -26.145 1.00 38.78 208 ASN A N 1
ATOM 1592 C CA . ASN A 1 208 ? -9.880 -8.577 -27.286 1.00 38.78 208 ASN A CA 1
ATOM 1593 C C . ASN A 1 208 ? -9.052 -7.286 -27.426 1.00 38.78 208 ASN A C 1
ATOM 1595 O O . ASN A 1 208 ? -9.604 -6.187 -27.503 1.00 38.78 208 ASN A O 1
ATOM 1599 N N . LEU A 1 209 ? -7.720 -7.382 -27.476 1.00 37.75 209 LEU A N 1
ATOM 1600 C CA . LEU A 1 209 ? -6.905 -6.247 -27.926 1.00 37.75 209 LEU A CA 1
ATOM 1601 C C . LEU A 1 209 ? -7.105 -6.044 -29.437 1.00 37.75 209 LEU A C 1
ATOM 1603 O O . LEU A 1 209 ? -6.370 -6.592 -30.257 1.00 37.75 209 LEU A O 1
ATOM 1607 N N . VAL A 1 210 ? -8.104 -5.247 -29.822 1.00 41.81 210 VAL A N 1
ATOM 1608 C CA . VAL A 1 210 ? -8.254 -4.800 -31.212 1.00 41.81 210 VAL A CA 1
ATOM 1609 C C . VAL A 1 210 ? -7.300 -3.634 -31.444 1.00 41.81 210 VAL A C 1
ATOM 1611 O O . VAL A 1 210 ? -7.483 -2.531 -30.931 1.00 41.81 210 VAL A O 1
ATOM 1614 N N . VAL A 1 211 ? -6.256 -3.879 -32.234 1.00 46.34 211 VAL A N 1
ATOM 1615 C CA . VAL A 1 211 ? -5.335 -2.836 -32.690 1.00 46.34 211 VAL A CA 1
ATOM 1616 C C . VAL A 1 211 ? -6.086 -1.923 -33.657 1.00 46.34 211 VAL A C 1
ATOM 1618 O O . VAL A 1 211 ? -6.299 -2.275 -34.819 1.00 46.34 211 VAL A O 1
ATOM 1621 N N . ASN A 1 212 ? -6.472 -0.732 -33.197 1.00 46.47 212 ASN A N 1
ATOM 1622 C CA . ASN A 1 212 ? -6.992 0.307 -34.078 1.00 46.47 212 ASN A CA 1
ATOM 1623 C C . ASN A 1 212 ? -5.833 0.882 -34.909 1.00 46.47 212 ASN A C 1
ATOM 1625 O O . ASN A 1 212 ? -5.103 1.788 -34.491 1.00 46.47 212 ASN A O 1
ATOM 1629 N N . LYS A 1 213 ? -5.624 0.291 -36.089 1.00 48.09 213 LYS A N 1
ATOM 1630 C CA . LYS A 1 213 ? -4.537 0.644 -37.013 1.00 48.09 213 LYS A CA 1
ATOM 1631 C C . LYS A 1 213 ? -4.652 2.086 -37.511 1.00 48.09 213 LYS A C 1
ATOM 1633 O O . LYS A 1 213 ? -3.628 2.739 -37.695 1.00 48.09 213 LYS A O 1
ATOM 1638 N N . THR A 1 214 ? -5.872 2.597 -37.656 1.00 48.06 214 THR A N 1
ATOM 1639 C CA . THR A 1 214 ? -6.142 3.972 -38.093 1.00 48.06 214 THR A CA 1
ATOM 1640 C C . THR A 1 214 ? -5.694 4.979 -37.038 1.00 48.06 214 THR A C 1
ATOM 1642 O O . THR A 1 214 ? -4.981 5.934 -37.341 1.00 48.06 214 THR A O 1
ATOM 1645 N N . GLU A 1 215 ? -6.029 4.727 -35.774 1.00 42.66 215 GLU A N 1
ATOM 1646 C CA . GLU A 1 215 ? -5.615 5.584 -34.661 1.00 42.66 215 GLU A CA 1
ATOM 1647 C C . GLU A 1 215 ? -4.106 5.494 -34.394 1.00 42.66 215 GLU A C 1
ATOM 1649 O O . GLU A 1 215 ? -3.458 6.500 -34.101 1.00 42.66 215 GLU A O 1
ATOM 1654 N N . SER A 1 216 ? -3.522 4.309 -34.586 1.00 43.16 216 SER A N 1
ATOM 1655 C CA . SER A 1 216 ? -2.074 4.094 -34.491 1.00 43.16 216 SER A CA 1
ATOM 1656 C C . SER A 1 216 ? -1.302 4.852 -35.577 1.00 43.16 216 SER A C 1
ATOM 1658 O O . SER A 1 216 ? -0.265 5.446 -35.278 1.00 43.16 216 SER A O 1
ATOM 1660 N N . ALA A 1 217 ? -1.817 4.892 -36.811 1.00 47.19 217 ALA A N 1
ATOM 1661 C CA . ALA A 1 217 ? -1.235 5.674 -37.902 1.00 47.19 217 ALA A CA 1
ATOM 1662 C C . ALA A 1 217 ? -1.355 7.184 -37.642 1.00 47.19 217 ALA A C 1
ATOM 1664 O O . ALA A 1 217 ? -0.378 7.917 -37.779 1.00 47.19 217 ALA A O 1
ATOM 1665 N N . ALA A 1 218 ? -2.513 7.647 -37.164 1.00 47.47 218 ALA A N 1
ATOM 1666 C CA . ALA A 1 218 ? -2.702 9.047 -36.791 1.00 47.47 218 ALA A CA 1
ATOM 1667 C C . ALA A 1 218 ? -1.802 9.463 -35.609 1.00 47.47 218 ALA A C 1
ATOM 1669 O O . ALA A 1 218 ? -1.312 10.591 -35.559 1.00 47.47 218 ALA A O 1
ATOM 1670 N N . ALA A 1 219 ? -1.550 8.554 -34.663 1.00 39.19 219 ALA A N 1
ATOM 1671 C CA . ALA A 1 219 ? -0.628 8.783 -33.555 1.00 39.19 219 ALA A CA 1
ATOM 1672 C C . ALA A 1 219 ? 0.838 8.856 -34.011 1.00 39.19 219 ALA A C 1
ATOM 1674 O O . ALA A 1 219 ? 1.577 9.676 -33.473 1.00 39.19 219 ALA A O 1
ATOM 1675 N N . ALA A 1 220 ? 1.247 8.054 -35.000 1.00 45.34 220 ALA A N 1
ATOM 1676 C CA . ALA A 1 220 ? 2.590 8.124 -35.579 1.00 45.34 220 ALA A CA 1
ATOM 1677 C C . ALA A 1 220 ? 2.841 9.487 -36.244 1.00 45.34 220 ALA A C 1
ATOM 1679 O O . ALA A 1 220 ? 3.814 10.155 -35.913 1.00 45.34 220 ALA A O 1
ATOM 1680 N N . VAL A 1 221 ? 1.890 9.966 -37.056 1.00 54.16 221 VAL A N 1
ATOM 1681 C CA . VAL A 1 221 ? 1.983 11.283 -37.714 1.00 54.16 221 VAL A CA 1
ATOM 1682 C C . VAL A 1 221 ? 2.102 12.427 -36.697 1.00 54.16 221 VAL A C 1
ATOM 1684 O O . VAL A 1 221 ? 2.911 13.335 -36.873 1.00 54.16 221 VAL A O 1
ATOM 1687 N N . ARG A 1 222 ? 1.341 12.378 -35.593 1.00 50.91 222 ARG A N 1
ATOM 1688 C CA . ARG A 1 222 ? 1.437 13.392 -34.524 1.00 50.91 222 ARG A CA 1
ATOM 1689 C C . ARG A 1 222 ? 2.770 13.342 -33.780 1.00 50.91 222 ARG A C 1
ATOM 1691 O O . ARG A 1 222 ? 3.305 14.382 -33.414 1.00 50.91 222 ARG A O 1
ATOM 1698 N N . GLN A 1 223 ? 3.312 12.148 -33.554 1.00 39.56 223 GLN A N 1
ATOM 1699 C CA . GLN A 1 223 ? 4.605 11.998 -32.890 1.00 39.56 223 GLN A CA 1
ATOM 1700 C C . GLN A 1 223 ? 5.772 12.464 -33.752 1.00 39.56 223 GLN A C 1
ATOM 1702 O O . GLN A 1 223 ? 6.708 13.041 -33.202 1.00 39.56 223 GLN A O 1
ATOM 1707 N N . ASP A 1 224 ? 5.707 12.261 -35.066 1.00 52.31 224 ASP A N 1
ATOM 1708 C CA . ASP A 1 224 ? 6.729 12.750 -35.991 1.00 52.31 224 ASP A CA 1
ATOM 1709 C C . ASP A 1 224 ? 6.746 14.286 -36.026 1.00 52.31 224 ASP A C 1
ATOM 1711 O O . ASP A 1 224 ? 7.816 14.892 -35.950 1.00 52.31 224 ASP A O 1
ATOM 1715 N N . ALA A 1 225 ? 5.570 14.925 -36.008 1.00 50.16 225 ALA A N 1
ATOM 1716 C CA . ALA A 1 225 ? 5.459 16.380 -35.898 1.00 50.16 225 ALA A CA 1
ATOM 1717 C C . ALA A 1 225 ? 6.077 16.917 -34.591 1.00 50.16 225 ALA A C 1
ATOM 1719 O O . ALA A 1 225 ? 6.895 17.837 -34.614 1.00 50.16 225 ALA A O 1
ATOM 1720 N N . TRP A 1 226 ? 5.766 16.297 -33.449 1.00 41.78 226 TRP A N 1
ATOM 1721 C CA . TRP A 1 226 ? 6.317 16.708 -32.150 1.00 41.78 226 TRP A CA 1
ATOM 1722 C C . TRP A 1 226 ? 7.822 16.450 -32.015 1.00 41.78 226 TRP A C 1
ATOM 1724 O O . TRP A 1 226 ? 8.533 17.212 -31.354 1.00 41.78 226 TRP A O 1
ATOM 1734 N N . ALA A 1 227 ? 8.334 15.380 -32.626 1.00 47.94 227 ALA A N 1
ATOM 1735 C CA . ALA A 1 227 ? 9.765 15.092 -32.641 1.00 47.94 227 ALA A CA 1
ATOM 1736 C C . ALA A 1 227 ? 10.542 16.144 -33.445 1.00 47.94 227 ALA A C 1
ATOM 1738 O O . ALA A 1 227 ? 11.646 16.533 -33.046 1.00 47.94 227 ALA A O 1
ATOM 1739 N N . GLU A 1 228 ? 9.957 16.640 -34.534 1.00 57.59 228 GLU A N 1
ATOM 1740 C CA . GLU A 1 228 ? 10.561 17.690 -35.346 1.00 57.59 228 GLU A CA 1
ATOM 1741 C C . GLU A 1 228 ? 10.586 19.031 -34.600 1.00 57.59 228 GLU A C 1
ATOM 1743 O O . GLU A 1 228 ? 11.642 19.662 -34.497 1.00 57.59 228 GLU A O 1
ATOM 1748 N N . GLU A 1 229 ? 9.487 19.405 -33.942 1.00 58.09 229 GLU A N 1
ATOM 1749 C CA . GLU A 1 229 ? 9.419 20.590 -33.072 1.00 58.09 229 GLU A CA 1
ATOM 1750 C C . GLU A 1 229 ? 10.460 20.538 -31.939 1.00 58.09 229 GLU A C 1
ATOM 1752 O O . GLU A 1 229 ? 11.195 21.503 -31.690 1.00 58.09 229 GLU A O 1
ATOM 1757 N N . ALA A 1 230 ? 10.597 19.383 -31.284 1.00 45.84 230 ALA A N 1
ATOM 1758 C CA . ALA A 1 230 ? 11.584 19.181 -30.227 1.00 45.84 230 ALA A CA 1
ATOM 1759 C C . ALA A 1 230 ? 13.031 19.270 -30.749 1.00 45.84 230 ALA A C 1
ATOM 1761 O O . ALA A 1 230 ? 13.917 19.796 -30.063 1.00 45.84 230 ALA A O 1
ATOM 1762 N N . ASN A 1 231 ? 13.294 18.795 -31.968 1.00 53.62 231 ASN A N 1
ATOM 1763 C CA . ASN A 1 231 ? 14.606 18.901 -32.603 1.00 53.62 231 ASN A CA 1
ATOM 1764 C C . ASN A 1 231 ? 14.953 20.344 -32.980 1.00 53.62 231 ASN A C 1
ATOM 1766 O O . ASN A 1 231 ? 16.101 20.759 -32.775 1.00 53.62 231 ASN A O 1
ATOM 1770 N N . VAL A 1 232 ? 13.981 21.116 -33.465 1.00 68.19 232 VAL A N 1
ATOM 1771 C CA . VAL A 1 232 ? 14.131 22.555 -33.724 1.00 68.19 232 VAL A CA 1
ATOM 1772 C C . VAL A 1 232 ? 14.462 23.292 -32.423 1.00 68.19 232 VAL A C 1
ATOM 1774 O O . VAL A 1 232 ? 15.475 23.996 -32.353 1.00 68.19 232 VAL A O 1
ATOM 1777 N N . ALA A 1 233 ? 13.710 23.041 -31.349 1.00 55.88 233 ALA A N 1
ATOM 1778 C CA . ALA A 1 233 ? 13.958 23.641 -30.036 1.00 55.88 233 ALA A CA 1
ATOM 1779 C C . ALA A 1 233 ? 15.341 23.270 -29.462 1.00 55.88 233 ALA A C 1
ATOM 1781 O O . ALA A 1 233 ? 16.039 24.100 -28.868 1.00 55.88 233 ALA A O 1
ATOM 1782 N N . ARG A 1 234 ? 15.789 22.025 -29.670 1.00 60.62 234 ARG A N 1
ATOM 1783 C CA . ARG A 1 234 ? 17.107 21.551 -29.217 1.00 60.62 234 ARG A CA 1
ATOM 1784 C C . ARG A 1 234 ? 18.257 22.180 -30.006 1.00 60.62 234 ARG A C 1
ATOM 1786 O O . ARG A 1 234 ? 19.290 22.496 -29.411 1.00 60.62 234 ARG A O 1
ATOM 1793 N N . LYS A 1 235 ? 18.094 22.380 -31.319 1.00 71.50 235 LYS A N 1
ATOM 1794 C CA . LYS A 1 235 ? 19.070 23.092 -32.164 1.00 71.50 235 LYS A CA 1
ATOM 1795 C C . LYS A 1 235 ? 19.180 24.563 -31.756 1.00 71.50 235 LYS A C 1
ATOM 1797 O O . LYS A 1 235 ? 20.298 25.045 -31.587 1.00 71.50 235 LYS A O 1
ATOM 1802 N N . ALA A 1 236 ? 18.055 25.226 -31.482 1.00 66.38 236 ALA A N 1
ATOM 1803 C CA . ALA A 1 236 ? 18.036 26.603 -30.988 1.00 66.38 236 ALA A CA 1
ATOM 1804 C C . ALA A 1 236 ? 18.791 26.752 -29.651 1.00 66.38 236 ALA A C 1
ATOM 1806 O O . ALA A 1 236 ? 19.679 27.596 -29.529 1.00 66.38 236 ALA A O 1
ATOM 1807 N N . LYS A 1 237 ? 18.542 25.859 -28.680 1.00 65.00 237 LYS A N 1
ATOM 1808 C CA . LYS A 1 237 ? 19.270 25.846 -27.395 1.00 65.00 237 LYS A CA 1
ATOM 1809 C C . LYS A 1 237 ? 20.772 25.584 -27.541 1.00 65.00 237 LYS A C 1
ATOM 1811 O O . LYS A 1 237 ? 21.565 26.152 -26.792 1.00 65.00 237 LYS A O 1
ATOM 1816 N N . ARG A 1 238 ? 21.187 24.730 -28.485 1.00 67.25 238 ARG A N 1
ATOM 1817 C CA . ARG A 1 238 ? 22.615 24.482 -28.763 1.00 67.25 238 ARG A CA 1
ATOM 1818 C C . ARG A 1 238 ? 23.298 25.697 -29.389 1.00 67.25 238 ARG A C 1
ATOM 1820 O O . ARG A 1 238 ? 24.395 26.037 -28.965 1.00 67.25 238 ARG A O 1
ATOM 1827 N N . ALA A 1 239 ? 22.639 26.375 -30.326 1.00 66.00 239 ALA A N 1
ATOM 1828 C CA . ALA A 1 239 ? 23.159 27.600 -30.933 1.00 66.00 239 ALA A CA 1
ATOM 1829 C C . ALA A 1 239 ? 23.302 28.744 -29.913 1.00 66.00 239 ALA A C 1
ATOM 1831 O O . ALA A 1 239 ? 24.235 29.535 -30.001 1.00 66.00 239 ALA A O 1
ATOM 1832 N N . GLN A 1 240 ? 22.413 28.806 -28.919 1.00 63.78 240 GLN A N 1
ATOM 1833 C CA . GLN A 1 240 ? 22.468 29.802 -27.847 1.00 63.78 240 GLN A CA 1
ATOM 1834 C C . GLN A 1 240 ? 23.604 29.534 -26.846 1.00 63.78 240 GLN A C 1
ATOM 1836 O O . GLN A 1 240 ? 24.226 30.472 -26.364 1.00 63.78 240 GLN A O 1
ATOM 1841 N N . ARG A 1 241 ? 23.918 28.259 -26.577 1.00 62.88 241 ARG A N 1
ATOM 1842 C CA . ARG A 1 241 ? 25.053 27.862 -25.723 1.00 62.88 241 ARG A CA 1
ATOM 1843 C C . ARG A 1 241 ? 26.420 28.028 -26.382 1.00 62.88 241 ARG A C 1
ATOM 1845 O O . ARG A 1 241 ? 27.389 28.174 -25.664 1.00 62.88 241 ARG A O 1
ATOM 1852 N N . ALA A 1 242 ? 26.500 27.997 -27.711 1.00 61.91 242 ALA A N 1
ATOM 1853 C CA . ALA A 1 242 ? 27.752 28.196 -28.446 1.00 61.91 242 ALA A CA 1
ATOM 1854 C C . ALA A 1 242 ? 28.155 29.680 -28.594 1.00 61.91 242 ALA A C 1
ATOM 1856 O O . ALA A 1 242 ? 29.181 29.974 -29.197 1.00 61.91 242 ALA A O 1
ATOM 1857 N N . LYS A 1 243 ? 27.323 30.608 -28.098 1.00 60.34 243 LYS A N 1
ATOM 1858 C CA . LYS A 1 243 ? 27.576 32.059 -28.081 1.00 60.34 243 LYS A CA 1
ATOM 1859 C C . LYS A 1 243 ? 28.001 32.584 -26.696 1.00 60.34 243 LYS A C 1
ATOM 1861 O O . LYS A 1 243 ? 28.163 33.792 -26.553 1.00 60.34 243 LYS A O 1
ATOM 1866 N N . LEU A 1 244 ? 28.128 31.694 -25.709 1.00 46.25 244 LEU A N 1
ATOM 1867 C CA . LEU A 1 244 ? 28.695 31.926 -24.374 1.00 46.25 244 LEU A CA 1
ATOM 1868 C C . LEU A 1 244 ? 30.064 31.249 -24.308 1.00 46.25 244 LEU A C 1
ATOM 1870 O O . LEU A 1 244 ? 30.943 31.808 -23.624 1.00 46.25 244 LEU A O 1
#

Radius of gyration: 21.73 Å; chains: 1; bounding box: 48×49×55 Å

pLDDT: mean 79.81, std 18.1, range [31.95, 97.88]

Foldseek 3Di:
DAAEAEDPPFPQDPVLVCVLLVPFFQLLCQLARYEYTDEDPADWAAKLSYTYGYHDPRDNLVVQLRSQLSCQPPVVVHRVLPDPLQVVLVVQAPDAPDPQLVPGSSSRSSNLSSLLLQQQVDPPGCCVPQNCNCVSSVSNNVSSCVRPVVRRHHDDHNQAHEFHDDDDDPDDPPDDDDDRDDTPGHPPPHRYDHRPDIDDDPPPPPPDPDPPVVVVVVVVVVVVVVVVVVVVVVVVVVVVVVVD

Sequence (244 aa):
PWSFCRHRNAPISQASMIDLFGRMPVHERQWIQHVIAIPGANSAYMGSAIIVFRGSVGTPSVFQHETGHALDFYKNGFQTSARWEWLDAIRQDTCVPDNYANTNAVEDFAQIGVVSLFAIANPGGLDPAFGQTWHCLLSQFTIYNGFQSDSMSPGGVCTRRWADSAIISTKAAKTTPGAAPKPGNVLGMPGVFAIPFEVRTNDTVFGNLVVNKTESAAAAVRQDAWAEEANVARKAKRAQRAKL